Protein AF-0000000076352843 (afdb_homodimer)

Radius of gyration: 23.64 Å; Cα contacts (8 Å, |Δi|>4): 493; chains: 2; bounding box: 51×80×54 Å

Solvent-accessible surface area (backbone atoms only — not comparable to full-atom values): 17080 Å² total; per-residue (Å²): 134,71,76,75,39,23,39,36,41,35,34,62,47,68,70,57,42,51,52,53,48,61,43,43,50,84,75,69,64,53,74,45,76,23,58,41,33,65,53,40,51,53,50,53,72,74,45,52,56,33,28,35,41,32,32,42,81,40,78,82,48,25,30,62,55,47,51,55,56,37,55,71,37,83,94,43,42,78,48,45,30,34,38,33,34,75,54,81,84,43,70,67,55,35,50,50,40,41,74,69,62,33,41,35,68,46,59,50,86,62,58,44,52,45,48,39,22,30,50,50,40,53,33,51,51,45,50,50,46,52,51,41,50,50,49,40,52,52,47,53,51,50,49,54,54,53,52,52,55,57,52,58,60,58,59,66,62,58,69,79,106,134,72,74,74,39,23,40,37,40,34,34,63,46,67,70,57,43,51,52,52,49,60,43,42,50,84,75,69,62,54,74,44,76,24,59,40,36,65,54,40,52,53,50,53,74,73,46,52,56,31,28,35,40,31,32,43,80,42,77,82,47,26,30,64,54,48,50,55,54,37,56,70,36,83,92,43,41,77,49,45,31,34,38,33,33,75,54,80,84,43,70,65,56,34,51,50,41,43,74,69,62,33,41,35,69,44,60,51,86,63,58,44,52,45,48,39,23,30,49,50,39,52,33,51,50,45,50,49,46,51,51,42,50,50,49,40,53,52,48,52,51,51,49,56,54,52,50,51,56,57,52,58,58,57,60,66,64,58,70,79,106

Foldseek 3Di:
DPLLAEEEEEAQDPVVSVVLCVLQVVVVGHYDYYNALVVVLVVVVVHSHQEYEAEQDDPDQGRLNSLVVQCVDPRRNLRAYEYEYQDPCDPVNVVSCVVSPHPYYDYPPDDSVVSNVVCVVSRVVSVVVVVVVVVVVVVVVVVVVVVVVVVVVVVVVPPVD/DPLLAEEEEEAQDPVVSVVLCVLQVVVVGHYDYYNALVVVLVVVVVHSHQEYEAEQDDPDQGRLNSLVVQCVDPRRNLRAYEYEYQDPPDPVNVVSCVVSPHPYYDYPPDDSVVSNVVCVVSRVVSVVVVVVVVVVVVVVVVVVVVVVVVVVVVVVVPPVD

InterPro domains:
  IPR001789 Signal transduction response regulator, receiver domain [PF00072] (7-119)
  IPR001789 Signal transduction response regulator, receiver domain [PS50110] (6-123)
  IPR001789 Signal transduction response regulator, receiver domain [SM00448] (5-119)
  IPR011006 CheY-like superfamily [SSF52172] (6-146)
  IPR050595 Bacterial response regulator [PTHR44591] (5-125)

pLDDT: mean 90.32, std 14.71, range [37.03, 98.88]

Secondary structure (DSSP, 8-state):
-----EEEEE-S-HHHHHHHHHHHGGG---EEEESSHHHHHHHHHHS-EEEEEEES--SSS-HHHHHHHHHHSTTTTTS-EEEEESS---HHHHHHHHHHT-SEEEESS--HHHHHHHHHHHHHHHHHHHHHHHHHHHHHHHHHHHHHHHHHHHHTTTTT-/-----EEEEE-S-HHHHHHHHHHHGGG---EEEESSHHHHHHHHHHS-EEEEEEES--SSS-HHHHHHHHHHSTTTTTS-EEEEESS---HHHHHHHHHHT-SEEEESS--HHHHHHHHHHHHHHHHHHHHHHHHHHHHHHHHHHHHHHHHHHHHTTTTT-

Structure (mmCIF, N/CA/C/O backbone):
data_AF-0000000076352843-model_v1
#
loop_
_entity.id
_entity.type
_entity.pdbx_description
1 polymer 'Response regulator'
#
loop_
_atom_site.group_PDB
_atom_site.id
_atom_site.type_symbol
_atom_site.label_atom_id
_atom_site.label_alt_id
_atom_site.label_comp_id
_atom_site.label_asym_id
_atom_site.label_entity_id
_atom_site.label_seq_id
_atom_site.pdbx_PDB_ins_code
_atom_site.Cartn_x
_atom_site.Cartn_y
_atom_site.Cartn_z
_atom_site.occupancy
_atom_site.B_iso_or_equiv
_atom_site.auth_seq_id
_atom_site.auth_comp_id
_atom_site.auth_asym_id
_atom_site.auth_atom_id
_atom_site.pdbx_PDB_model_num
ATOM 1 N N . MET A 1 1 ? -6.598 6.324 19.156 1 37.03 1 MET A N 1
ATOM 2 C CA . MET A 1 1 ? -6.379 4.977 18.625 1 37.03 1 MET A CA 1
ATOM 3 C C . MET A 1 1 ? -7.445 4.605 17.609 1 37.03 1 MET A C 1
ATOM 5 O O . MET A 1 1 ? -7.598 3.432 17.266 1 37.03 1 MET A O 1
ATOM 9 N N . LEU A 1 2 ? -8.633 5.297 17.797 1 44.59 2 LEU A N 1
ATOM 10 C CA . LEU A 1 2 ? -9.992 4.844 17.531 1 44.59 2 LEU A CA 1
ATOM 11 C C . LEU A 1 2 ? -10.164 4.438 16.078 1 44.59 2 LEU A C 1
ATOM 13 O O . LEU A 1 2 ? -11.281 4.438 15.555 1 44.59 2 LEU A O 1
ATOM 17 N N . ASN A 1 3 ? -9.148 4.301 15.273 1 61.12 3 ASN A N 1
ATOM 18 C CA . ASN A 1 3 ? -9.719 4.184 13.938 1 61.12 3 ASN A CA 1
ATOM 19 C C . ASN A 1 3 ? -10.57 2.924 13.797 1 61.12 3 ASN A C 1
ATOM 21 O O . ASN A 1 3 ? -10.062 1.81 13.922 1 61.12 3 ASN A O 1
ATOM 25 N N . ASN A 1 4 ? -11.875 2.967 14.414 1 84.31 4 ASN A N 1
ATOM 26 C CA . ASN A 1 4 ? -12.93 1.959 14.344 1 84.31 4 ASN A CA 1
ATOM 27 C C . ASN A 1 4 ? -13.078 1.399 12.938 1 84.31 4 ASN A C 1
ATOM 29 O O . ASN A 1 4 ? -14.164 0.979 12.539 1 84.31 4 ASN A O 1
ATOM 33 N N . SER A 1 5 ? -11.984 1.444 12.32 1 95.69 5 SER A N 1
ATOM 34 C CA . SER A 1 5 ? -12.078 0.979 10.938 1 95.69 5 SER A CA 1
ATOM 35 C C . SER A 1 5 ? -12.047 -0.544 10.867 1 95.69 5 SER A C 1
ATOM 37 O O . SER A 1 5 ? -11.5 -1.203 11.75 1 95.69 5 SER A O 1
ATOM 39 N N . VAL A 1 6 ? -12.68 -1.057 9.898 1 97.94 6 VAL A N 1
ATOM 40 C CA . VAL A 1 6 ? -12.734 -2.504 9.719 1 97.94 6 VAL A CA 1
ATOM 41 C C . VAL A 1 6 ? -12.109 -2.885 8.383 1 97.94 6 VAL A C 1
ATOM 43 O O . VAL A 1 6 ? -11.977 -2.041 7.492 1 97.94 6 VAL A O 1
ATOM 46 N N . ILE A 1 7 ? -11.68 -4.141 8.289 1 98.69 7 ILE A N 1
ATOM 47 C CA . ILE A 1 7 ? -11.344 -4.754 7.008 1 98.69 7 ILE A CA 1
ATOM 48 C C . ILE A 1 7 ? -12.57 -5.477 6.449 1 98.69 7 ILE A C 1
ATOM 50 O O . ILE A 1 7 ? -13.156 -6.324 7.121 1 98.69 7 ILE A O 1
ATOM 54 N N . LEU A 1 8 ? -12.984 -5.07 5.293 1 98.75 8 LEU A N 1
ATOM 55 C CA . LEU A 1 8 ? -14.109 -5.703 4.613 1 98.75 8 LEU A CA 1
ATOM 56 C C . LEU A 1 8 ? -13.617 -6.789 3.656 1 98.75 8 LEU A C 1
ATOM 58 O O . LEU A 1 8 ? -12.797 -6.527 2.781 1 98.75 8 LEU A O 1
ATOM 62 N N . VAL A 1 9 ? -14.086 -7.988 3.891 1 98.81 9 VAL A N 1
ATOM 63 C CA . VAL A 1 9 ? -13.773 -9.117 3.023 1 98.81 9 VAL A CA 1
ATOM 64 C C . VAL A 1 9 ? -15.008 -9.508 2.215 1 98.81 9 VAL A C 1
ATOM 66 O O . VAL A 1 9 ? -16.062 -9.797 2.781 1 98.81 9 VAL A O 1
ATOM 69 N N . VAL A 1 10 ? -14.852 -9.547 0.861 1 98.69 10 VAL A N 1
ATOM 70 C CA . VAL A 1 10 ? -16 -9.75 -0.016 1 98.69 10 VAL A CA 1
ATOM 71 C C . VAL A 1 10 ? -15.742 -10.938 -0.94 1 98.69 10 VAL A C 1
ATOM 73 O O . VAL A 1 10 ? -14.797 -10.922 -1.729 1 98.69 10 VAL A O 1
ATOM 76 N N . ASP A 1 11 ? -16.547 -11.914 -0.862 1 97.94 11 ASP A N 1
ATOM 77 C CA . ASP A 1 11 ? -16.5 -13.117 -1.69 1 97.94 11 ASP A CA 1
ATOM 78 C C . ASP A 1 11 ? -17.828 -13.859 -1.679 1 97.94 11 ASP A C 1
ATOM 80 O O . ASP A 1 11 ? -18.469 -13.977 -0.633 1 97.94 11 ASP A O 1
ATOM 84 N N . ASP A 1 12 ? -18.219 -14.367 -2.822 1 97.06 12 ASP A N 1
ATOM 85 C CA . ASP A 1 12 ? -19.531 -15 -2.863 1 97.06 12 ASP A CA 1
ATOM 86 C C . ASP A 1 12 ? -19.453 -16.469 -2.459 1 97.06 12 ASP A C 1
ATOM 88 O O . ASP A 1 12 ? -20.469 -17.125 -2.26 1 97.06 12 ASP A O 1
ATOM 92 N N . HIS A 1 13 ? -18.281 -17.016 -2.314 1 96.19 13 HIS A N 1
ATOM 93 C CA . HIS A 1 13 ? -18.078 -18.391 -1.856 1 96.19 13 HIS A CA 1
ATOM 94 C C . HIS A 1 13 ? -17.781 -18.438 -0.363 1 96.19 13 HIS A C 1
ATOM 96 O O . HIS A 1 13 ? -16.719 -17.984 0.073 1 96.19 13 HIS A O 1
ATOM 102 N N . LYS A 1 14 ? -18.594 -19.047 0.39 1 96.06 14 LYS A N 1
ATOM 103 C CA . LYS A 1 14 ? -18.516 -19.062 1.849 1 96.06 14 LYS A CA 1
ATOM 104 C C . LYS A 1 14 ? -17.188 -19.656 2.326 1 96.06 14 LYS A C 1
ATOM 106 O O . LYS A 1 14 ? -16.609 -19.172 3.303 1 96.06 14 LYS A O 1
ATOM 111 N N . ASP A 1 15 ? -16.766 -20.719 1.65 1 96.44 15 ASP A N 1
ATOM 112 C CA . ASP A 1 15 ? -15.516 -21.344 2.039 1 96.44 15 ASP A CA 1
ATOM 113 C C . ASP A 1 15 ? -14.336 -20.391 1.863 1 96.44 15 ASP A C 1
ATOM 115 O O . ASP A 1 15 ? -13.422 -20.375 2.688 1 96.44 15 ASP A O 1
ATOM 119 N N . THR A 1 16 ? -14.344 -19.609 0.799 1 96.25 16 THR A N 1
ATOM 120 C CA . THR A 1 16 ? -13.297 -18.625 0.553 1 96.25 16 THR A CA 1
ATOM 121 C C . THR A 1 16 ? -13.328 -17.531 1.609 1 96.2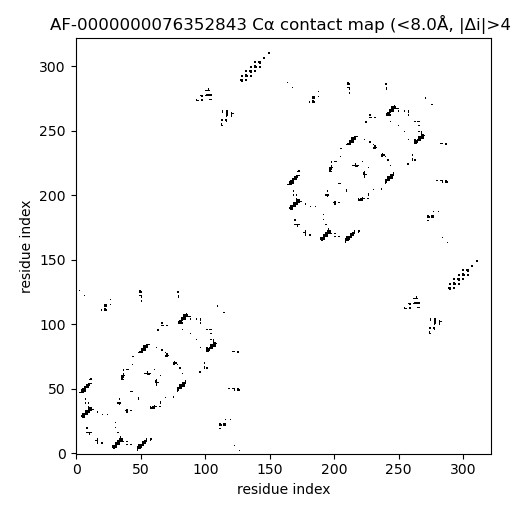5 16 THR A C 1
ATOM 123 O O . THR A 1 16 ? -12.281 -17.125 2.125 1 96.25 16 THR A O 1
ATOM 126 N N . LEU A 1 17 ? -14.516 -17.078 1.968 1 97.19 17 LEU A N 1
ATOM 127 C CA . LEU A 1 17 ? -14.664 -16.062 3.002 1 97.19 17 LEU A CA 1
ATOM 128 C C . LEU A 1 17 ? -14.086 -16.547 4.328 1 97.19 17 LEU A C 1
ATOM 130 O O . LEU A 1 17 ? -13.336 -15.812 4.984 1 97.19 17 LEU A O 1
ATOM 134 N N . PHE A 1 18 ? -14.445 -17.734 4.637 1 97 18 PHE A N 1
ATOM 135 C CA . PHE A 1 18 ? -13.969 -18.328 5.883 1 97 18 PHE A CA 1
ATOM 136 C C . PHE A 1 18 ? -12.445 -18.406 5.887 1 97 18 PHE A C 1
ATOM 138 O O . PHE A 1 18 ? -11.805 -18.062 6.883 1 97 18 PHE A O 1
ATOM 145 N N . ALA A 1 19 ? -11.883 -18.875 4.777 1 97.06 19 ALA A N 1
ATOM 146 C CA . ALA A 1 19 ? -10.43 -19 4.652 1 97.06 19 ALA A CA 1
ATOM 147 C C . ALA A 1 19 ? -9.75 -17.641 4.805 1 97.06 19 ALA A C 1
ATOM 149 O O . ALA A 1 19 ? -8.742 -17.531 5.5 1 97.06 19 ALA A O 1
ATOM 150 N N . LEU A 1 20 ? -10.266 -16.625 4.164 1 97.75 20 LEU A N 1
ATOM 151 C CA . LEU A 1 20 ? -9.695 -15.273 4.223 1 97.75 20 LEU A CA 1
ATOM 152 C C . LEU A 1 20 ? -9.789 -14.703 5.633 1 97.75 20 LEU A C 1
ATOM 154 O O . LEU A 1 20 ? -8.82 -14.141 6.141 1 97.75 20 LEU A O 1
ATOM 158 N N . GLU A 1 21 ? -10.945 -14.867 6.254 1 97.94 21 GLU A N 1
ATOM 159 C CA . GLU A 1 21 ? -11.133 -14.391 7.621 1 97.94 21 GLU A CA 1
ATOM 160 C C . GLU A 1 21 ? -10.164 -15.07 8.586 1 97.94 21 GLU A C 1
ATOM 162 O O . GLU A 1 21 ? -9.57 -14.414 9.445 1 97.94 21 GLU A O 1
ATOM 167 N N . SER A 1 22 ? -10.062 -16.359 8.406 1 97.88 22 SER A N 1
ATOM 168 C CA . SER A 1 22 ? -9.156 -17.125 9.258 1 97.88 22 SER A CA 1
ATOM 169 C C . SER A 1 22 ? -7.711 -16.672 9.078 1 97.88 22 SER A C 1
ATOM 171 O O . SER A 1 22 ? -6.965 -16.578 10.055 1 97.88 22 SER A O 1
ATOM 173 N N . ALA A 1 23 ? -7.355 -16.422 7.855 1 97.25 23 ALA A N 1
ATOM 174 C CA . ALA A 1 23 ? -6 -15.969 7.535 1 97.25 23 ALA A CA 1
ATOM 175 C C . ALA A 1 23 ? -5.719 -14.602 8.156 1 97.25 23 ALA A C 1
ATOM 177 O O . ALA A 1 23 ? -4.586 -14.312 8.555 1 97.25 23 ALA A O 1
ATOM 178 N N . LEU A 1 24 ? -6.711 -13.781 8.312 1 98.31 24 LEU A N 1
ATOM 179 C CA . LEU A 1 24 ? -6.531 -12.398 8.742 1 98.31 24 LEU A CA 1
ATOM 180 C C . LEU A 1 24 ? -6.723 -12.281 10.25 1 98.31 24 LEU A C 1
ATOM 182 O O . LEU A 1 24 ? -6.301 -11.289 10.859 1 98.31 24 LEU A O 1
ATOM 186 N N . ALA A 1 25 ? -7.371 -13.211 10.875 1 97.69 25 ALA A N 1
ATOM 187 C CA . ALA A 1 25 ? -7.801 -13.164 12.273 1 97.69 25 ALA A CA 1
ATOM 188 C C . ALA A 1 25 ? -6.629 -12.844 13.195 1 97.69 25 ALA A C 1
ATOM 190 O O . ALA A 1 25 ? -6.762 -12.039 14.117 1 97.69 25 ALA A O 1
ATOM 191 N N . PRO A 1 26 ? -5.426 -13.359 12.938 1 97.31 26 PRO A N 1
ATOM 192 C CA . PRO A 1 26 ? -4.309 -13.133 13.859 1 97.31 26 PRO A CA 1
ATOM 193 C C . PRO A 1 26 ? -3.881 -11.664 13.922 1 97.31 26 PRO A C 1
ATOM 195 O O . PRO A 1 26 ? -3.172 -11.266 14.844 1 97.31 26 PRO A O 1
ATOM 198 N N . LEU A 1 27 ? -4.227 -10.844 12.93 1 97.12 27 LEU A N 1
ATOM 199 C CA . LEU A 1 27 ? -3.865 -9.43 12.93 1 97.12 27 LEU A CA 1
ATOM 200 C C . LEU A 1 27 ? -4.582 -8.688 14.047 1 97.12 27 LEU A C 1
ATOM 202 O O . LEU A 1 27 ? -4.16 -7.598 14.445 1 97.12 27 LEU A O 1
ATOM 206 N N . GLY A 1 28 ? -5.773 -9.203 14.414 1 97 28 GLY A N 1
ATOM 207 C CA . GLY A 1 28 ? -6.508 -8.617 15.523 1 97 28 GLY A CA 1
ATOM 208 C C . GLY A 1 28 ? -7.348 -7.422 15.109 1 97 28 GLY A C 1
ATOM 209 O O . GLY A 1 28 ? -7.875 -6.703 15.969 1 97 28 GLY A O 1
ATOM 210 N N . TYR A 1 29 ? -7.445 -7.141 13.836 1 97 29 TYR A N 1
ATOM 211 C CA . TYR A 1 29 ? -8.297 -6.062 13.344 1 97 29 TYR A CA 1
ATOM 212 C C . TYR A 1 29 ? -9.742 -6.52 13.227 1 97 29 TYR A C 1
ATOM 214 O O . TYR A 1 29 ? -10.008 -7.695 12.969 1 97 29 TYR A O 1
ATOM 222 N N . PRO A 1 30 ? -10.711 -5.605 13.422 1 96.94 30 PRO A N 1
ATOM 223 C CA . PRO A 1 30 ? -12.094 -5.988 13.156 1 96.94 30 PRO A CA 1
ATOM 224 C C . PRO A 1 30 ? -12.344 -6.363 11.703 1 96.94 30 PRO A C 1
ATOM 226 O O . PRO A 1 30 ? -11.867 -5.676 10.797 1 96.94 30 PRO A O 1
ATOM 229 N N . LEU A 1 31 ? -13.086 -7.426 11.523 1 97.88 31 LEU A N 1
ATOM 230 C CA . LEU A 1 31 ? -13.391 -7.922 10.188 1 97.88 31 LEU A CA 1
ATOM 231 C C . LEU A 1 31 ? -14.898 -7.914 9.938 1 97.88 31 LEU A C 1
ATOM 233 O O . LEU A 1 31 ? -15.68 -8.234 10.828 1 97.88 31 LEU A O 1
ATOM 237 N N . VAL A 1 32 ? -15.266 -7.535 8.766 1 97.88 32 VAL A N 1
ATOM 238 C CA . VAL A 1 32 ? -16.641 -7.66 8.281 1 97.88 32 VAL A CA 1
ATOM 239 C C . VAL A 1 32 ? -16.641 -8.359 6.922 1 97.88 32 VAL A C 1
ATOM 241 O O . VAL A 1 32 ? -15.75 -8.141 6.105 1 97.88 32 VAL A O 1
ATOM 244 N N . SER A 1 33 ? -17.625 -9.18 6.719 1 98.12 33 SER A N 1
ATOM 245 C CA . SER A 1 33 ? -17.688 -9.914 5.457 1 98.12 33 SER A CA 1
ATOM 246 C C . SER A 1 33 ? -18.969 -9.602 4.699 1 98.12 33 SER A C 1
ATOM 248 O O . SER A 1 33 ? -19.984 -9.219 5.301 1 98.12 33 SER A O 1
ATOM 250 N N . ALA A 1 34 ? -18.891 -9.672 3.463 1 98.31 34 ALA A N 1
ATOM 251 C CA . ALA A 1 34 ? -20.031 -9.586 2.549 1 98.31 34 ALA A CA 1
ATOM 252 C C . ALA A 1 34 ? -19.984 -10.703 1.506 1 98.31 34 ALA A C 1
ATOM 254 O O . ALA A 1 34 ? -18.906 -11.039 1.008 1 98.31 34 ALA A O 1
ATOM 255 N N . SER A 1 35 ? -21.172 -11.203 1.102 1 97.88 35 SER A N 1
ATOM 256 C CA . SER A 1 35 ? -21.188 -12.359 0.211 1 97.88 35 SER A CA 1
ATOM 257 C C . SER A 1 35 ? -21.609 -11.961 -1.2 1 97.88 35 SER A C 1
ATOM 259 O O . SER A 1 35 ? -21.844 -12.82 -2.051 1 97.88 35 SER A O 1
ATOM 261 N N . ASN A 1 36 ? -21.812 -10.719 -1.391 1 97.69 36 ASN A N 1
ATOM 262 C CA . ASN A 1 36 ? -22.125 -10.195 -2.715 1 97.69 36 ASN A CA 1
ATOM 263 C C . ASN A 1 36 ? -21.812 -8.711 -2.818 1 97.69 36 ASN A C 1
ATOM 265 O O . ASN A 1 36 ? -21.516 -8.062 -1.812 1 97.69 36 ASN A O 1
ATOM 269 N N . GLY A 1 37 ? -21.812 -8.156 -4.016 1 97.88 37 GLY A N 1
ATOM 270 C CA . GLY A 1 37 ? -21.453 -6.77 -4.27 1 97.88 37 GLY A CA 1
ATOM 271 C C . GLY A 1 37 ? -22.391 -5.777 -3.596 1 97.88 37 GLY A C 1
ATOM 272 O O . GLY A 1 37 ? -21.938 -4.75 -3.078 1 97.88 37 GLY A O 1
ATOM 273 N N . ASP A 1 38 ? -23.672 -6.113 -3.596 1 97.56 38 ASP A N 1
ATOM 274 C CA . ASP A 1 38 ? -24.656 -5.215 -2.996 1 97.56 38 ASP A CA 1
ATOM 275 C C . ASP A 1 38 ? -24.422 -5.066 -1.495 1 97.56 38 ASP A C 1
ATOM 277 O O . ASP A 1 38 ? -24.438 -3.953 -0.967 1 97.56 38 ASP A O 1
ATOM 281 N N . ASP A 1 39 ? -24.203 -6.156 -0.881 1 97.81 39 ASP A N 1
ATOM 282 C CA . ASP A 1 39 ? -23.938 -6.137 0.552 1 97.81 39 ASP A CA 1
ATOM 283 C C . ASP A 1 39 ? -22.625 -5.406 0.848 1 97.81 39 ASP A C 1
ATOM 285 O O . ASP A 1 39 ? -22.516 -4.68 1.839 1 97.81 39 ASP A O 1
ATOM 289 N N . ALA A 1 40 ? -21.641 -5.617 0.024 1 98.62 40 ALA A N 1
ATOM 290 C CA . ALA A 1 40 ? -20.375 -4.914 0.17 1 98.62 40 ALA A CA 1
ATOM 291 C C . ALA A 1 40 ? -20.562 -3.402 0.121 1 98.62 40 ALA A C 1
ATOM 293 O O . ALA A 1 40 ? -20.047 -2.674 0.967 1 98.62 40 ALA A O 1
ATOM 294 N N . LEU A 1 41 ? -21.359 -2.926 -0.85 1 98 41 LEU A N 1
ATOM 295 C CA . LEU A 1 41 ? -21.594 -1.497 -1.017 1 98 41 LEU A CA 1
ATOM 296 C C . LEU A 1 41 ? -22.344 -0.927 0.186 1 98 41 LEU A C 1
ATOM 298 O O . LEU A 1 41 ? -22.062 0.193 0.619 1 98 41 LEU A O 1
ATOM 302 N N . ARG A 1 42 ? -23.25 -1.758 0.711 1 97.81 42 ARG A N 1
ATOM 303 C CA . ARG A 1 42 ? -23.984 -1.322 1.899 1 97.81 42 ARG A CA 1
ATOM 304 C C . ARG A 1 42 ? -23.031 -1.103 3.072 1 97.81 42 ARG A C 1
ATOM 306 O O . ARG A 1 42 ? -23.109 -0.088 3.768 1 97.81 42 ARG A O 1
ATOM 313 N N . VAL A 1 43 ? -22.109 -2.018 3.275 1 97.88 43 VAL A N 1
ATOM 314 C CA . VAL A 1 43 ? -21.141 -1.926 4.363 1 97.88 43 VAL A CA 1
ATOM 315 C C . VAL A 1 43 ? -20.234 -0.716 4.148 1 97.88 43 VAL A C 1
ATOM 317 O O . VAL A 1 43 ? -19.969 0.045 5.082 1 97.88 43 VAL A O 1
ATOM 320 N N . ILE A 1 44 ? -19.781 -0.446 2.939 1 98 44 ILE A N 1
ATOM 321 C CA . ILE A 1 44 ? -18.859 0.626 2.586 1 98 44 ILE A CA 1
ATOM 322 C C . ILE A 1 44 ? -19.516 1.98 2.85 1 98 44 ILE A C 1
ATOM 324 O O . ILE A 1 44 ? -18.891 2.877 3.424 1 98 44 ILE A O 1
ATOM 328 N N . LEU A 1 45 ? -20.75 2.049 2.473 1 95.44 45 LEU A N 1
ATOM 329 C CA . LEU A 1 45 ? -21.453 3.32 2.568 1 95.44 45 LEU A CA 1
ATOM 330 C C . LEU A 1 45 ? -21.797 3.646 4.02 1 95.44 45 LEU A C 1
ATOM 332 O O . LEU A 1 45 ? -22.031 4.809 4.359 1 95.44 45 LEU A O 1
ATOM 336 N N . ARG A 1 46 ? -21.922 2.584 4.871 1 93.75 46 ARG A N 1
ATOM 337 C CA . ARG A 1 46 ? -22.141 2.812 6.293 1 93.75 46 ARG A CA 1
ATOM 338 C C . ARG A 1 46 ? -20.906 3.43 6.949 1 93.75 46 ARG A C 1
ATOM 340 O O . ARG A 1 46 ? -21.016 4.027 8.023 1 93.75 46 ARG A O 1
ATOM 347 N N . GLY A 1 47 ? -19.781 3.166 6.32 1 90.69 47 GLY A N 1
ATOM 348 C CA . GLY A 1 47 ? -18.562 3.822 6.766 1 90.69 47 GLY A CA 1
ATOM 349 C C . GLY A 1 47 ? -17.672 2.918 7.586 1 90.69 47 GLY A C 1
ATOM 350 O O . GLY A 1 47 ? -17.891 1.709 7.66 1 90.69 47 GLY A O 1
ATOM 351 N N . ASN A 1 48 ? -16.469 3.445 7.992 1 94.19 48 ASN A N 1
ATOM 352 C CA . ASN A 1 48 ? -15.492 2.859 8.906 1 94.19 48 ASN A CA 1
ATOM 353 C C . ASN A 1 48 ? -14.758 1.686 8.273 1 94.19 48 ASN A C 1
ATOM 355 O O . ASN A 1 48 ? -14.352 0.751 8.961 1 94.19 48 ASN A O 1
ATOM 359 N N . VAL A 1 49 ? -14.758 1.654 6.953 1 98.19 49 VAL A N 1
ATOM 360 C CA . VAL A 1 49 ? -13.969 0.641 6.258 1 98.19 49 VAL A CA 1
ATOM 361 C C . VAL A 1 49 ? -12.586 1.197 5.934 1 98.19 49 VAL A C 1
ATOM 363 O O . VAL A 1 49 ? -12.469 2.285 5.363 1 98.19 49 VAL A O 1
ATOM 366 N N . GLY A 1 50 ? -11.57 0.425 6.27 1 98.31 50 GLY A N 1
ATOM 367 C CA . GLY A 1 50 ? -10.211 0.906 6.07 1 98.31 50 GLY A CA 1
ATOM 368 C C . GLY A 1 50 ? -9.438 0.102 5.043 1 98.31 50 GLY A C 1
ATOM 369 O O . GLY A 1 50 ? -8.344 0.494 4.641 1 98.31 50 GLY A O 1
ATOM 370 N N . LEU A 1 51 ? -9.992 -1.032 4.656 1 98.75 51 LEU A N 1
ATOM 371 C CA . LEU A 1 51 ? -9.445 -1.911 3.631 1 98.75 51 LEU A CA 1
ATOM 372 C C . LEU A 1 51 ? -10.523 -2.834 3.068 1 98.75 51 LEU A C 1
ATOM 374 O O . LEU A 1 51 ? -11.344 -3.363 3.816 1 98.75 51 LEU A O 1
ATOM 378 N N . ILE A 1 52 ? -10.508 -2.984 1.79 1 98.88 52 ILE A N 1
ATOM 379 C CA . ILE A 1 52 ? -11.438 -3.904 1.144 1 98.88 52 ILE A CA 1
ATOM 380 C C . ILE A 1 52 ? -10.664 -4.996 0.413 1 98.88 52 ILE A C 1
ATOM 382 O O . ILE A 1 52 ? -9.82 -4.703 -0.439 1 98.88 52 ILE A O 1
ATOM 386 N N . LEU A 1 53 ? -10.844 -6.215 0.774 1 98.81 53 LEU A N 1
ATOM 387 C CA . LEU A 1 53 ? -10.453 -7.383 -0.009 1 98.81 53 LEU A CA 1
ATOM 388 C C . LEU A 1 53 ? -11.633 -7.906 -0.826 1 98.81 53 LEU A C 1
ATOM 390 O O . LEU A 1 53 ? -12.633 -8.367 -0.264 1 98.81 53 LEU A O 1
ATOM 394 N N . LEU A 1 54 ? -11.477 -7.879 -2.127 1 98.62 54 LEU A N 1
ATOM 395 C CA . LEU A 1 54 ? -12.656 -7.934 -2.984 1 98.62 54 LEU A CA 1
ATOM 396 C C . LEU A 1 54 ? -12.484 -8.977 -4.082 1 98.62 54 LEU A C 1
ATOM 398 O O . LEU A 1 54 ? -11.602 -8.859 -4.93 1 98.62 54 LEU A O 1
ATOM 402 N N . ASP A 1 55 ? -13.344 -9.945 -4.086 1 97.25 55 ASP A N 1
ATOM 403 C CA . ASP A 1 55 ? -13.383 -10.906 -5.188 1 97.25 55 ASP A CA 1
ATOM 404 C C . ASP A 1 55 ? -13.789 -10.227 -6.492 1 97.25 55 ASP A C 1
ATOM 406 O O . ASP A 1 55 ? -14.758 -9.469 -6.527 1 97.25 55 ASP A O 1
ATOM 410 N N . VAL A 1 56 ? -13.148 -10.539 -7.547 1 95.31 56 VAL A N 1
ATOM 411 C CA . VAL A 1 56 ? -13.422 -9.922 -8.844 1 95.31 56 VAL A CA 1
ATOM 412 C C . VAL A 1 56 ? -14.719 -10.484 -9.422 1 95.31 56 VAL A C 1
ATOM 414 O O . VAL A 1 56 ? -15.57 -9.734 -9.906 1 95.31 56 VAL A O 1
ATOM 417 N N . ARG A 1 57 ? -14.828 -11.797 -9.367 1 93.06 57 ARG A N 1
ATOM 418 C CA . ARG A 1 57 ? -15.969 -12.461 -9.992 1 93.06 57 ARG A CA 1
ATOM 419 C C . ARG A 1 57 ? -17.031 -12.82 -8.961 1 93.06 57 ARG A C 1
ATOM 421 O O . ARG A 1 57 ? -16.781 -13.633 -8.062 1 93.06 57 ARG A O 1
ATOM 428 N N . MET A 1 58 ? -18.156 -12.242 -9.031 1 94.38 58 MET A N 1
ATOM 429 C CA . MET A 1 58 ? -19.328 -12.523 -8.211 1 94.38 58 MET A CA 1
ATOM 430 C C . MET A 1 58 ? -20.609 -12.391 -9.031 1 94.38 58 MET A C 1
ATOM 432 O O . MET A 1 58 ? -20.656 -11.625 -10 1 94.38 58 MET A O 1
ATOM 436 N N . PRO A 1 59 ? -21.641 -13.172 -8.719 1 95.12 59 PRO A N 1
ATOM 437 C CA . PRO A 1 59 ? -22.938 -12.961 -9.375 1 95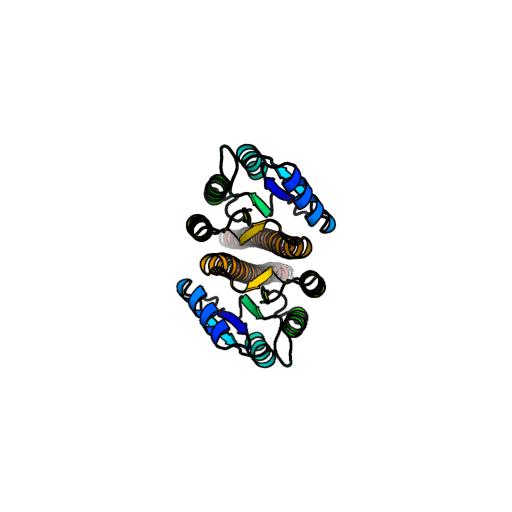.12 59 PRO A CA 1
ATOM 438 C C . PRO A 1 59 ? -23.516 -11.578 -9.094 1 95.12 59 PRO A C 1
ATOM 440 O O . PRO A 1 59 ? -23.375 -11.062 -7.984 1 95.12 59 PRO A O 1
ATOM 443 N N . GLY A 1 60 ? -24.156 -10.992 -10.102 1 95.31 60 GLY A N 1
ATOM 444 C CA . GLY A 1 60 ? -24.734 -9.68 -9.906 1 95.31 60 GLY A CA 1
ATOM 445 C 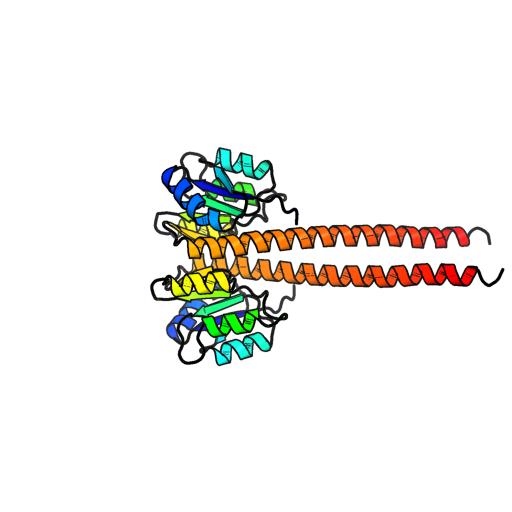C . GLY A 1 60 ? -23.719 -8.555 -10.047 1 95.31 60 GLY A C 1
ATOM 446 O O . GLY A 1 60 ? -23.016 -8.469 -11.055 1 95.31 60 GLY A O 1
ATOM 447 N N . VAL A 1 61 ? -23.609 -7.766 -9.023 1 94.88 61 VAL A N 1
ATOM 448 C CA . VAL A 1 61 ? -22.641 -6.68 -8.992 1 94.88 61 VAL A CA 1
ATOM 449 C C . VAL A 1 61 ? -21.234 -7.254 -8.836 1 94.88 61 VAL A C 1
ATOM 451 O O . VAL A 1 61 ? -20.922 -7.879 -7.824 1 94.88 61 VAL A O 1
ATOM 454 N N . SER A 1 62 ? -20.391 -7.035 -9.836 1 94.56 62 SER A N 1
ATOM 455 C CA . SER A 1 62 ? -19.062 -7.621 -9.852 1 94.56 62 SER A CA 1
ATOM 456 C C . SER A 1 62 ? -18.094 -6.832 -8.969 1 94.56 62 SER A C 1
ATOM 458 O O . SER A 1 62 ? -18.406 -5.711 -8.555 1 94.56 62 SER A O 1
ATOM 460 N N . GLY A 1 63 ? -16.953 -7.438 -8.695 1 96.81 63 GLY A N 1
ATOM 461 C CA . GLY A 1 63 ? -15.922 -6.727 -7.961 1 96.81 63 GLY A CA 1
ATOM 462 C C . GLY A 1 63 ? -15.523 -5.418 -8.617 1 96.81 63 GLY A C 1
ATOM 463 O O . GLY A 1 63 ? -15.344 -4.406 -7.934 1 96.81 63 GLY A O 1
ATOM 464 N N . LEU A 1 64 ? -15.43 -5.383 -9.938 1 96.19 64 LEU A N 1
ATOM 465 C CA . LEU A 1 64 ? -15.039 -4.176 -10.656 1 96.19 64 LEU A CA 1
ATOM 466 C C . LEU A 1 64 ? -16.125 -3.109 -10.562 1 96.19 64 LEU A C 1
ATOM 468 O O . LEU A 1 64 ? -15.82 -1.914 -10.508 1 96.19 64 LEU A O 1
ATOM 472 N N . ASP A 1 65 ? -17.359 -3.535 -10.523 1 97.38 65 ASP A N 1
ATOM 473 C CA . ASP A 1 65 ? -18.469 -2.6 -10.32 1 97.38 65 ASP A CA 1
ATOM 474 C C . ASP A 1 65 ? -18.375 -1.936 -8.945 1 97.38 65 ASP A C 1
ATOM 476 O O . ASP A 1 65 ? -18.578 -0.729 -8.82 1 97.38 65 ASP A O 1
ATOM 480 N N . VAL A 1 66 ? -18.062 -2.74 -7.965 1 98.31 66 VAL A N 1
ATOM 481 C CA . VAL A 1 66 ? -17.891 -2.215 -6.613 1 98.31 66 VAL A CA 1
ATOM 482 C C . VAL A 1 66 ? -16.781 -1.169 -6.594 1 98.31 66 VAL A C 1
ATOM 484 O O . VAL A 1 66 ? -16.953 -0.083 -6.035 1 98.31 66 VAL A O 1
ATOM 487 N N . VAL A 1 67 ? -15.648 -1.452 -7.242 1 98.44 67 VAL A N 1
ATOM 488 C CA . VAL A 1 67 ? -14.516 -0.532 -7.281 1 98.44 67 VAL A CA 1
ATOM 489 C C . VAL A 1 67 ? -14.938 0.778 -7.941 1 98.44 67 VAL A C 1
ATOM 491 O O . VAL A 1 67 ? -14.633 1.861 -7.438 1 98.44 67 VAL A O 1
ATOM 494 N N . ARG A 1 68 ? -15.648 0.69 -9.062 1 97.88 68 ARG A N 1
ATOM 495 C CA . ARG A 1 68 ? -16.094 1.879 -9.781 1 97.88 68 ARG A CA 1
ATOM 496 C C . ARG A 1 68 ? -16.953 2.773 -8.891 1 97.88 68 ARG A C 1
ATOM 498 O O . ARG A 1 68 ? -16.781 3.994 -8.891 1 97.88 68 ARG A O 1
ATOM 505 N N . TYR A 1 69 ? -17.812 2.154 -8.164 1 97.5 69 TYR A N 1
ATOM 506 C CA . TYR A 1 69 ? -18.688 2.9 -7.273 1 97.5 69 TYR A CA 1
ATOM 507 C C . TYR A 1 69 ? -17.891 3.572 -6.16 1 97.5 69 TYR A C 1
ATOM 509 O O . TYR A 1 69 ? -18.078 4.762 -5.887 1 97.5 69 TYR A O 1
ATOM 517 N N . VAL A 1 70 ? -17 2.873 -5.543 1 98 70 VAL A N 1
ATOM 518 C CA . VAL A 1 70 ? -16.188 3.346 -4.426 1 98 70 VAL A CA 1
ATOM 519 C C . VAL A 1 70 ? -15.352 4.543 -4.859 1 98 70 VAL A C 1
ATOM 521 O O . VAL A 1 70 ? -15.211 5.516 -4.113 1 98 70 VAL A O 1
ATOM 524 N N . ARG A 1 71 ? -14.828 4.52 -6.109 1 97.69 71 ARG A N 1
ATOM 525 C CA . ARG A 1 71 ? -13.914 5.539 -6.605 1 97.69 71 ARG A CA 1
ATOM 526 C C . ARG A 1 71 ? -14.664 6.812 -6.984 1 97.69 71 ARG A C 1
ATOM 528 O O . ARG A 1 71 ? -14.062 7.883 -7.098 1 97.69 71 ARG A O 1
ATOM 535 N N . ARG A 1 72 ? -15.938 6.707 -7.129 1 95.69 72 ARG A N 1
ATOM 536 C CA . ARG A 1 72 ? -16.75 7.848 -7.555 1 95.69 72 ARG A CA 1
ATOM 537 C C . ARG A 1 72 ? -17.094 8.742 -6.371 1 95.69 72 ARG A C 1
ATOM 539 O O . ARG A 1 72 ? -17.406 9.922 -6.551 1 95.69 72 ARG A O 1
ATOM 546 N N . LEU A 1 73 ? -17.094 8.219 -5.207 1 95.31 73 LEU A N 1
ATOM 547 C CA . LEU A 1 73 ? -17.516 8.953 -4.02 1 95.31 73 LEU A CA 1
ATOM 548 C C . LEU A 1 73 ? -16.297 9.492 -3.26 1 95.31 73 LEU A C 1
ATOM 550 O O . LEU A 1 73 ? -15.375 8.742 -2.955 1 95.31 73 LEU A O 1
ATOM 554 N N . GLU A 1 74 ? -16.312 10.672 -2.879 1 93.62 74 GLU A N 1
ATOM 555 C CA . GLU A 1 74 ? -15.219 11.32 -2.16 1 93.62 74 GLU A CA 1
ATOM 556 C C . GLU A 1 74 ? -14.953 10.648 -0.819 1 93.62 74 GLU A C 1
ATOM 558 O O . GLU A 1 74 ? -13.805 10.5 -0.405 1 93.62 74 GLU A O 1
ATOM 563 N N . GLN A 1 75 ? -15.992 10.227 -0.202 1 93.12 75 GLN A N 1
ATOM 564 C CA . GLN A 1 75 ? -15.906 9.664 1.141 1 93.12 75 GLN A CA 1
ATOM 565 C C . GLN A 1 75 ? -15.234 8.297 1.119 1 93.12 75 GLN A C 1
ATOM 567 O O . GLN A 1 75 ? -14.719 7.836 2.141 1 93.12 75 GLN A O 1
ATOM 572 N N . THR A 1 76 ? -15.242 7.613 -0.081 1 97.12 76 THR A N 1
ATOM 573 C CA . THR A 1 76 ? -14.797 6.227 -0.072 1 97.12 76 THR A CA 1
ATOM 574 C C . THR A 1 76 ? -13.641 6.023 -1.046 1 97.12 76 THR A C 1
ATOM 576 O O . THR A 1 76 ? -12.969 4.992 -1.014 1 97.12 76 THR A O 1
ATOM 579 N N . ARG A 1 77 ? -13.297 6.973 -1.893 1 96.69 77 ARG A N 1
ATOM 580 C CA . ARG A 1 77 ? -12.398 6.797 -3.029 1 96.69 77 ARG A CA 1
ATOM 581 C C . ARG A 1 77 ? -10.984 6.473 -2.562 1 96.69 77 ARG A C 1
ATOM 583 O O . ARG A 1 77 ? -10.211 5.855 -3.297 1 96.69 77 ARG A O 1
ATOM 590 N N . ALA A 1 78 ? -10.695 6.871 -1.321 1 96.44 78 ALA A N 1
ATOM 591 C CA . ALA A 1 78 ? -9.328 6.699 -0.851 1 96.44 78 ALA A CA 1
ATOM 592 C C . ALA A 1 78 ? -9.125 5.32 -0.231 1 96.44 78 ALA A C 1
ATOM 594 O O . ALA A 1 78 ? -7.992 4.91 0.027 1 96.44 78 ALA A O 1
ATOM 595 N N . ILE A 1 79 ? -10.203 4.578 0.036 1 98.31 79 ILE A N 1
ATOM 596 C CA . ILE A 1 79 ? -10.102 3.281 0.695 1 98.31 79 ILE A CA 1
ATOM 597 C C . ILE A 1 79 ? -9.273 2.33 -0.163 1 98.31 79 ILE A C 1
ATOM 599 O O . ILE A 1 79 ? -9.547 2.16 -1.354 1 98.31 79 ILE A O 1
ATOM 603 N N . PRO A 1 80 ? -8.219 1.742 0.389 1 98.81 80 PRO A N 1
ATOM 604 C CA . PRO A 1 80 ? -7.465 0.761 -0.392 1 98.81 80 PRO A CA 1
ATOM 605 C C . PRO A 1 80 ? -8.281 -0.493 -0.709 1 98.81 80 PRO A C 1
ATOM 607 O O . PRO A 1 80 ? -8.984 -1.01 0.159 1 98.81 80 PRO A O 1
ATOM 610 N N . ILE A 1 81 ? -8.148 -0.948 -1.928 1 98.88 81 ILE A N 1
ATOM 611 C CA . ILE A 1 81 ? -8.852 -2.141 -2.389 1 98.88 81 ILE A CA 1
ATOM 612 C C . ILE A 1 81 ? -7.855 -3.135 -2.973 1 98.88 81 ILE A C 1
ATOM 614 O O . ILE A 1 81 ? -7.02 -2.771 -3.803 1 98.88 81 ILE A O 1
ATOM 618 N N . VAL A 1 82 ? -7.863 -4.309 -2.508 1 98.62 82 VAL A N 1
ATOM 619 C CA . VA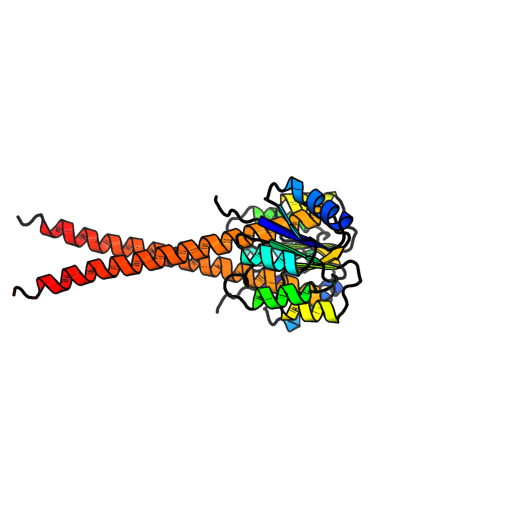L A 1 82 ? -7.148 -5.422 -3.123 1 98.62 82 VAL A CA 1
ATOM 620 C C . VAL A 1 82 ? -8.141 -6.332 -3.848 1 98.62 82 VAL A C 1
ATOM 622 O O . VAL A 1 82 ? -9.031 -6.906 -3.225 1 98.62 82 VAL A O 1
ATOM 625 N N . LEU A 1 83 ? -7.965 -6.422 -5.152 1 97.56 83 LEU A N 1
ATOM 626 C CA . LEU A 1 83 ? -8.766 -7.359 -5.926 1 97.56 83 LEU A CA 1
ATOM 627 C C . LEU A 1 83 ? -8.203 -8.773 -5.824 1 97.56 83 LEU A C 1
ATOM 629 O O . LEU A 1 83 ? -6.996 -8.977 -5.957 1 97.56 83 LEU A O 1
ATOM 633 N N . LEU A 1 84 ? -9.062 -9.656 -5.508 1 95.94 84 LEU A N 1
ATOM 634 C CA . LEU A 1 84 ? -8.695 -11.062 -5.434 1 95.94 84 LEU A CA 1
ATOM 635 C C . LEU A 1 84 ? -9.32 -11.852 -6.582 1 95.94 84 LEU A C 1
ATOM 637 O O . LEU A 1 84 ? -10.492 -11.648 -6.91 1 95.94 84 LEU A O 1
ATOM 641 N N . THR A 1 85 ? -8.555 -12.688 -7.188 1 91.12 85 THR A N 1
ATOM 642 C CA . THR A 1 85 ? -9.102 -13.477 -8.289 1 91.12 85 THR A CA 1
ATOM 643 C C . THR A 1 85 ? -8.547 -14.898 -8.258 1 91.12 85 THR A C 1
ATOM 645 O O . THR A 1 85 ? -7.391 -15.109 -7.902 1 91.12 85 THR A O 1
ATOM 648 N N . GLY A 1 86 ? -9.375 -15.906 -8.508 1 84.62 86 GLY A N 1
ATOM 649 C CA . GLY A 1 86 ? -8.969 -17.297 -8.602 1 84.62 86 GLY A CA 1
ATOM 650 C C . GLY A 1 86 ? -8.5 -17.688 -9.992 1 84.62 86 GLY A C 1
ATOM 651 O O . GLY A 1 86 ? -8.023 -18.812 -10.203 1 84.62 86 GLY A O 1
ATOM 652 N N . PHE A 1 87 ? -8.781 -16.922 -10.891 1 77.31 87 PHE A N 1
ATOM 653 C CA . PHE A 1 87 ? -8.414 -17.172 -12.273 1 77.31 87 PHE A CA 1
ATOM 654 C C . PHE A 1 87 ? -7.184 -16.359 -12.664 1 77.31 87 PHE A C 1
ATOM 656 O O . PHE A 1 87 ? -6.777 -15.453 -11.945 1 77.31 87 PHE A O 1
ATOM 663 N N . ASP A 1 88 ? -6.594 -16.797 -13.641 1 74.75 88 ASP A N 1
ATOM 664 C CA . ASP A 1 88 ? -5.465 -16.016 -14.133 1 74.75 88 ASP A CA 1
ATOM 665 C C . ASP A 1 88 ? -5.848 -14.539 -14.289 1 74.75 88 ASP A C 1
ATOM 667 O O . ASP A 1 88 ? -6.996 -14.227 -14.617 1 74.75 88 ASP A O 1
ATOM 671 N N . VAL A 1 89 ? -4.949 -13.703 -13.805 1 74.81 89 VAL A N 1
ATOM 672 C CA . VAL A 1 89 ? -5.156 -12.273 -14.008 1 74.81 89 VAL A CA 1
ATOM 673 C C . VAL A 1 89 ? -5.125 -11.961 -15.5 1 74.81 89 VAL A C 1
ATOM 675 O O . VAL A 1 89 ? -4.051 -11.836 -16.094 1 74.81 89 VAL A O 1
ATOM 678 N N . SER A 1 90 ? -6.395 -11.859 -16.016 1 82.38 90 SER A N 1
ATOM 679 C CA . SER A 1 90 ? -6.473 -11.523 -17.438 1 82.38 90 SER A CA 1
ATOM 680 C C . SER A 1 90 ? -6 -10.102 -17.703 1 82.38 90 SER A C 1
ATOM 682 O O . SER A 1 90 ? -5.934 -9.289 -16.781 1 82.38 90 SER A O 1
ATOM 684 N N . ARG A 1 91 ? -5.645 -9.852 -18.859 1 86.19 91 ARG A N 1
ATOM 685 C CA . ARG A 1 91 ? -5.234 -8.516 -19.266 1 86.19 91 ARG A CA 1
ATOM 686 C C . ARG A 1 91 ? -6.352 -7.504 -19.016 1 86.19 91 ARG A C 1
ATOM 688 O O . ARG A 1 91 ? -6.09 -6.355 -18.641 1 86.19 91 ARG A O 1
ATOM 695 N N . GLU A 1 92 ? -7.527 -7.961 -19.188 1 88.88 92 GLU A N 1
ATOM 696 C CA . GLU A 1 92 ? -8.68 -7.082 -19 1 88.88 92 GLU A CA 1
ATOM 697 C C . GLU A 1 92 ? -8.836 -6.668 -17.547 1 88.88 92 GLU A C 1
ATOM 699 O O . GLU A 1 92 ? -9.062 -5.496 -17.25 1 88.88 92 GLU A O 1
ATOM 704 N N . ILE A 1 93 ? -8.664 -7.566 -16.641 1 89.25 93 ILE A N 1
ATOM 705 C CA . ILE A 1 93 ? -8.805 -7.297 -15.219 1 89.25 93 ILE A CA 1
ATOM 706 C C . ILE A 1 93 ? -7.664 -6.398 -14.75 1 89.25 93 ILE A C 1
ATOM 708 O O . ILE A 1 93 ? -7.891 -5.418 -14.039 1 89.25 93 ILE A O 1
ATOM 712 N N . SER A 1 94 ? -6.488 -6.746 -15.203 1 91.88 94 SER A N 1
ATOM 713 C CA . SER A 1 94 ? -5.328 -5.965 -14.797 1 91.88 94 SER A CA 1
ATOM 714 C C . SER A 1 94 ? -5.414 -4.535 -15.32 1 91.88 94 SER A C 1
ATOM 716 O O . SER A 1 94 ? -5.066 -3.588 -14.609 1 91.88 94 SER A O 1
ATOM 718 N N . ALA A 1 95 ? -5.902 -4.387 -16.547 1 94.38 95 ALA A N 1
ATOM 719 C CA . ALA A 1 95 ? -6.059 -3.059 -17.125 1 94.38 95 ALA A CA 1
ATOM 720 C C . ALA A 1 95 ? -7.102 -2.246 -16.375 1 94.38 95 ALA A C 1
ATOM 722 O O . ALA A 1 95 ? -6.891 -1.065 -16.078 1 94.38 95 ALA A O 1
ATOM 723 N N . ALA A 1 96 ? -8.211 -2.869 -16.094 1 94.25 96 ALA A N 1
ATOM 724 C CA . ALA A 1 96 ? -9.266 -2.189 -15.336 1 94.25 96 ALA A CA 1
ATOM 725 C C . ALA A 1 96 ? -8.773 -1.803 -13.945 1 94.25 96 ALA A C 1
ATOM 727 O O . ALA A 1 96 ? -9.023 -0.688 -13.477 1 94.25 96 ALA A O 1
ATOM 728 N N . ALA A 1 97 ? -8.094 -2.746 -13.297 1 94.88 97 ALA A N 1
ATOM 729 C CA . ALA A 1 97 ? -7.551 -2.508 -11.961 1 94.88 97 ALA A CA 1
ATOM 730 C C . ALA A 1 97 ? -6.598 -1.315 -11.961 1 94.88 97 ALA A C 1
ATOM 732 O O . ALA A 1 97 ? -6.676 -0.45 -11.086 1 94.88 97 ALA A O 1
ATOM 733 N N . PHE A 1 98 ? -5.773 -1.245 -12.961 1 96.44 98 PHE A N 1
ATOM 734 C CA . PHE A 1 98 ? -4.809 -0.158 -13.086 1 96.44 98 PHE A CA 1
ATOM 735 C C . PHE A 1 98 ? -5.523 1.176 -13.281 1 96.44 98 PHE A C 1
ATOM 737 O O . PHE A 1 98 ? -5.219 2.152 -12.594 1 96.44 98 PHE A O 1
ATOM 744 N N . ARG A 1 99 ? -6.488 1.2 -14.141 1 96.56 99 ARG A N 1
ATOM 745 C CA . ARG A 1 99 ? -7.227 2.42 -14.453 1 96.56 99 ARG A CA 1
ATOM 746 C C . ARG A 1 99 ? -7.992 2.93 -13.242 1 96.56 99 ARG A C 1
ATOM 748 O O . ARG A 1 99 ? -8.055 4.137 -13 1 96.56 99 ARG A O 1
ATOM 755 N N . LEU A 1 100 ? -8.539 2.004 -12.477 1 97 100 LEU A N 1
ATOM 756 C CA . LEU A 1 100 ? -9.406 2.367 -11.352 1 97 100 LEU A CA 1
ATOM 757 C C . LEU A 1 100 ? -8.578 2.688 -10.109 1 97 100 LEU A C 1
ATOM 759 O O . LEU A 1 100 ? -9.109 3.186 -9.117 1 97 100 LEU A O 1
ATOM 763 N N . GLY A 1 101 ? -7.324 2.318 -10.109 1 97.25 101 GLY A N 1
ATOM 764 C CA . GLY A 1 101 ? -6.418 2.734 -9.047 1 97.25 101 GLY A CA 1
ATOM 765 C C . GLY A 1 101 ? -6.531 1.88 -7.801 1 97.25 101 GLY A C 1
ATOM 766 O O . GLY A 1 101 ? -6.488 2.398 -6.684 1 97.25 101 GLY A O 1
ATOM 767 N N . VAL A 1 102 ? -6.73 0.578 -7.973 1 98.31 102 VAL A N 1
ATOM 768 C CA . VAL A 1 102 ? -6.758 -0.297 -6.805 1 98.31 102 VAL A CA 1
ATOM 769 C C . VAL A 1 102 ? -5.34 -0.465 -6.254 1 98.31 102 VAL A C 1
ATOM 771 O O . VAL A 1 102 ? -4.363 -0.142 -6.93 1 98.31 102 VAL A O 1
ATOM 774 N N . ALA A 1 103 ? -5.258 -0.936 -5.059 1 98.5 103 ALA A N 1
ATOM 775 C CA . ALA A 1 103 ? -3.965 -1.051 -4.391 1 98.5 103 ALA A CA 1
ATOM 776 C C . ALA A 1 103 ? -3.182 -2.252 -4.91 1 98.5 103 ALA A C 1
ATOM 778 O O . ALA A 1 103 ? -1.948 -2.23 -4.941 1 98.5 103 ALA A O 1
ATOM 779 N N . ASP A 1 104 ? -3.93 -3.293 -5.242 1 97.69 104 ASP A N 1
ATOM 780 C CA . ASP A 1 104 ? -3.275 -4.52 -5.691 1 97.69 104 ASP A CA 1
ATOM 781 C C . ASP A 1 104 ? -4.277 -5.469 -6.344 1 97.69 104 ASP A C 1
ATOM 783 O O . ASP A 1 104 ? -5.488 -5.32 -6.168 1 97.69 104 ASP A O 1
ATOM 787 N N . VAL A 1 105 ? -3.691 -6.355 -7.152 1 95.81 105 VAL A N 1
ATOM 788 C CA . VAL A 1 105 ? -4.402 -7.516 -7.68 1 95.81 105 VAL A CA 1
ATOM 789 C C . VAL A 1 105 ? -3.668 -8.797 -7.281 1 95.81 105 VAL A C 1
ATOM 791 O O . VAL A 1 105 ? -2.482 -8.953 -7.582 1 95.81 105 VAL A O 1
ATOM 794 N N . ALA A 1 106 ? -4.398 -9.688 -6.645 1 92.69 106 ALA A N 1
ATOM 795 C CA . ALA A 1 106 ? -3.729 -10.883 -6.129 1 92.69 106 ALA A CA 1
ATOM 796 C C . ALA A 1 106 ? -4.48 -12.148 -6.531 1 92.69 106 ALA A C 1
ATOM 798 O O . ALA A 1 106 ? -5.711 -12.148 -6.625 1 92.69 106 ALA A O 1
ATOM 799 N N . LEU A 1 107 ? -3.711 -13.18 -6.664 1 90.31 107 LEU A N 1
ATOM 800 C CA . LEU A 1 107 ? -4.273 -14.477 -7.031 1 90.31 107 LEU A CA 1
ATOM 801 C C . LEU A 1 107 ? -4.641 -15.281 -5.789 1 90.31 107 LEU A C 1
ATOM 803 O O . LEU A 1 107 ? -3.896 -15.289 -4.805 1 90.31 107 LEU A O 1
ATOM 807 N N . LYS A 1 108 ? -5.816 -15.961 -5.84 1 90.81 108 LYS A N 1
ATOM 808 C CA . LYS A 1 108 ? -6.211 -16.938 -4.836 1 90.81 108 LYS A CA 1
ATOM 809 C C . LYS A 1 108 ? -5.848 -18.359 -5.273 1 90.81 108 LYS A C 1
ATOM 811 O O . LYS A 1 108 ? -5.934 -18.688 -6.461 1 90.81 108 LYS A O 1
ATOM 816 N N . PRO A 1 109 ? -5.438 -19.188 -4.391 1 90.81 109 PRO A N 1
ATOM 817 C CA . PRO A 1 109 ? -5.266 -18.953 -2.957 1 90.81 109 PRO A CA 1
ATOM 818 C C . PRO A 1 109 ? -4.027 -18.109 -2.637 1 90.81 109 PRO A C 1
ATOM 820 O O . PRO A 1 109 ? -3.014 -18.219 -3.336 1 90.81 109 PRO A O 1
ATOM 823 N N . ILE A 1 110 ? -4.121 -17.344 -1.602 1 89.25 110 ILE A N 1
ATOM 824 C CA . ILE A 1 110 ? -3.01 -16.5 -1.161 1 89.25 110 ILE A CA 1
ATOM 825 C C . ILE A 1 110 ? -2.412 -17.062 0.125 1 89.25 110 ILE A C 1
ATOM 827 O O . ILE A 1 110 ? -3.145 -17.484 1.023 1 89.25 110 ILE A O 1
ATOM 831 N N . ASP A 1 111 ? -1.079 -17.094 0.157 1 90.19 111 ASP A N 1
ATOM 832 C CA . ASP A 1 111 ? -0.408 -17.469 1.396 1 90.19 111 ASP A CA 1
ATOM 833 C C . ASP A 1 111 ? -0.862 -16.594 2.561 1 90.19 111 ASP A C 1
ATOM 835 O O . ASP A 1 111 ? -0.85 -15.367 2.459 1 90.19 111 ASP A O 1
ATOM 839 N N . PRO A 1 112 ? -1.271 -17.188 3.645 1 94 112 PRO A N 1
ATOM 840 C CA . PRO A 1 112 ? -1.854 -16.438 4.754 1 94 112 PRO A CA 1
ATOM 841 C C . PRO A 1 112 ? -0.913 -15.352 5.293 1 94 112 PRO A C 1
ATOM 843 O O . PRO A 1 112 ? -1.356 -14.25 5.625 1 94 112 PRO A O 1
ATOM 846 N N . LEU A 1 113 ? 0.347 -15.641 5.391 1 94.25 113 LEU A N 1
ATOM 847 C CA . LEU A 1 113 ? 1.279 -14.656 5.93 1 94.25 113 LEU A CA 1
ATOM 848 C C . LEU A 1 113 ? 1.49 -13.508 4.949 1 94.25 113 LEU A C 1
ATOM 850 O O . LEU A 1 113 ? 1.613 -12.352 5.355 1 94.25 113 LEU A O 1
ATOM 854 N N . THR A 1 114 ? 1.558 -13.797 3.699 1 93.06 114 THR A N 1
ATOM 855 C CA . THR A 1 114 ? 1.646 -12.766 2.67 1 93.06 114 THR A CA 1
ATOM 856 C C . THR A 1 114 ? 0.409 -11.867 2.689 1 93.06 114 THR A C 1
ATOM 858 O O . THR A 1 114 ? 0.518 -10.648 2.576 1 93.06 114 THR A O 1
ATOM 861 N N . LEU A 1 115 ? -0.723 -12.508 2.828 1 96.44 115 LEU A N 1
ATOM 862 C CA . LEU A 1 115 ? -1.971 -11.758 2.926 1 96.44 115 LEU A CA 1
ATOM 863 C C . LEU A 1 115 ? -1.952 -10.828 4.133 1 96.44 115 LEU A C 1
ATOM 865 O O . LEU A 1 115 ? -2.35 -9.664 4.027 1 96.44 115 LEU A O 1
ATOM 869 N N . ARG A 1 116 ? -1.504 -11.328 5.246 1 97.94 116 ARG A N 1
ATOM 870 C CA . ARG A 1 116 ? -1.433 -10.508 6.453 1 97.94 116 ARG A CA 1
ATOM 871 C C . ARG A 1 116 ? -0.48 -9.336 6.262 1 97.94 116 ARG A C 1
ATOM 873 O O . ARG A 1 116 ? -0.759 -8.219 6.719 1 97.94 116 ARG A O 1
ATOM 880 N N . THR A 1 117 ? 0.603 -9.602 5.641 1 97.69 117 THR A N 1
ATOM 881 C CA . THR A 1 117 ? 1.605 -8.57 5.406 1 97.69 117 THR A CA 1
ATOM 882 C C . THR A 1 117 ? 1.014 -7.41 4.602 1 97.69 117 THR A C 1
ATOM 884 O O . THR A 1 117 ? 1.093 -6.254 5.02 1 97.69 117 THR A O 1
ATOM 887 N N . LYS A 1 118 ? 0.41 -7.707 3.549 1 97.5 118 LYS A N 1
ATOM 888 C CA . LYS A 1 118 ? -0.143 -6.684 2.666 1 97.5 118 LYS A CA 1
ATOM 889 C C . LYS A 1 118 ? -1.341 -5.992 3.309 1 97.5 118 LYS A C 1
ATOM 891 O O . LYS A 1 118 ? -1.467 -4.766 3.242 1 97.5 118 LYS A O 1
ATOM 896 N N . ALA A 1 119 ? -2.211 -6.777 3.959 1 98.44 119 ALA A N 1
ATOM 897 C CA . ALA A 1 119 ? -3.395 -6.215 4.605 1 98.44 119 ALA A CA 1
ATOM 898 C C . ALA A 1 119 ? -3.004 -5.254 5.723 1 98.44 119 ALA A C 1
ATOM 900 O O . ALA A 1 119 ? -3.562 -4.16 5.836 1 98.44 119 ALA A O 1
ATOM 901 N N . ARG A 1 120 ? -2.096 -5.688 6.543 1 98.38 120 ARG A N 1
ATOM 902 C CA . ARG A 1 120 ? -1.645 -4.84 7.641 1 98.38 120 ARG A CA 1
ATOM 903 C C . ARG A 1 120 ? -1.071 -3.527 7.121 1 98.38 120 ARG A C 1
ATOM 905 O O . ARG A 1 120 ? -1.426 -2.451 7.605 1 98.38 120 ARG A O 1
ATOM 912 N N . TYR A 1 121 ? -0.225 -3.656 6.133 1 98.5 121 TYR A N 1
ATOM 913 C CA . TYR A 1 121 ? 0.428 -2.465 5.602 1 98.5 121 TYR A CA 1
ATOM 914 C C . TYR A 1 121 ? -0.598 -1.473 5.066 1 98.5 121 TYR A C 1
ATOM 916 O O . TYR A 1 121 ? -0.562 -0.288 5.41 1 98.5 121 TYR A O 1
ATOM 924 N N . LEU A 1 122 ? -1.491 -1.952 4.219 1 98.62 122 LEU A N 1
ATOM 925 C CA . LEU A 1 122 ? -2.479 -1.096 3.568 1 98.62 122 LEU A CA 1
ATOM 926 C C . LEU A 1 122 ? -3.432 -0.49 4.594 1 98.62 122 LEU A C 1
ATOM 928 O O . LEU A 1 122 ? -3.736 0.703 4.535 1 98.62 122 LEU A O 1
ATOM 932 N N . PHE A 1 123 ? -3.842 -1.311 5.586 1 98.5 123 PHE A N 1
ATOM 933 C CA . PHE A 1 123 ? -4.789 -0.875 6.602 1 98.5 123 PHE A CA 1
ATOM 934 C C . PHE A 1 123 ? -4.176 0.193 7.496 1 98.5 123 PHE A C 1
ATOM 936 O O . PHE A 1 123 ? -4.785 1.238 7.734 1 98.5 123 PHE A O 1
ATOM 943 N N . GLU A 1 124 ? -2.986 -0.028 7.934 1 97.81 124 GLU A N 1
ATOM 944 C CA . GLU A 1 124 ? -2.322 0.91 8.836 1 97.81 124 GLU A CA 1
ATOM 945 C C . GLU A 1 124 ? -1.949 2.201 8.109 1 97.81 124 GLU A C 1
ATOM 947 O O . GLU A 1 124 ? -2.059 3.291 8.68 1 97.81 124 GLU A O 1
ATOM 952 N N . THR A 1 125 ? -1.499 2.049 6.867 1 97.69 125 THR A N 1
ATOM 953 C CA . THR A 1 125 ? -1.138 3.23 6.094 1 97.69 125 THR A CA 1
ATOM 954 C C . THR A 1 125 ? -2.359 4.113 5.852 1 97.69 125 THR A C 1
ATOM 956 O O . THR A 1 125 ? -2.275 5.34 5.961 1 97.69 125 THR A O 1
ATOM 959 N N . TYR A 1 126 ? -3.48 3.469 5.543 1 97.75 126 TYR A N 1
ATOM 960 C CA . TYR A 1 126 ? -4.723 4.215 5.367 1 97.75 126 TYR A CA 1
ATOM 961 C C . TYR A 1 126 ? -5.102 4.945 6.648 1 97.75 126 TYR A C 1
ATOM 963 O O . TYR A 1 126 ? -5.484 6.117 6.609 1 97.75 126 TYR A O 1
ATOM 971 N N . GLY A 1 127 ? -4.984 4.254 7.754 1 96.88 127 GLY A N 1
ATOM 972 C CA . GLY A 1 127 ? -5.25 4.883 9.039 1 96.88 127 GLY A CA 1
ATOM 973 C C . GLY A 1 127 ? -4.367 6.086 9.305 1 96.88 127 GLY A C 1
ATOM 974 O O . GLY A 1 127 ? -4.836 7.105 9.812 1 96.88 127 GLY A O 1
ATOM 975 N N . GLN A 1 128 ? -3.107 5.949 8.992 1 96.75 128 GLN A N 1
ATOM 976 C CA . GLN A 1 128 ? -2.17 7.051 9.18 1 96.75 128 GLN A CA 1
ATOM 977 C C . GLN A 1 128 ? -2.547 8.25 8.305 1 96.75 128 GLN A C 1
ATOM 979 O O . GLN A 1 128 ? -2.498 9.391 8.758 1 96.75 128 GLN A O 1
ATOM 984 N N . LEU A 1 129 ? -2.924 7.973 7.059 1 96.81 129 LEU A N 1
ATOM 985 C CA . LEU A 1 129 ? -3.332 9.031 6.137 1 96.81 129 LEU A CA 1
ATOM 986 C C . LEU A 1 129 ? -4.535 9.789 6.68 1 96.81 129 LEU A C 1
ATOM 988 O O . LEU A 1 129 ? -4.539 11.023 6.699 1 96.81 129 LEU A O 1
ATOM 992 N N . ARG A 1 130 ? -5.492 9.062 7.16 1 95.75 130 ARG A N 1
ATOM 993 C CA . ARG A 1 130 ? -6.715 9.672 7.672 1 95.75 130 ARG A CA 1
ATOM 994 C C . ARG A 1 130 ? -6.434 10.492 8.93 1 95.75 130 ARG A C 1
ATOM 996 O O . ARG A 1 130 ? -6.977 11.586 9.102 1 95.75 130 ARG A O 1
ATOM 1003 N N . SER A 1 131 ? -5.609 9.906 9.758 1 96.31 131 SER A N 1
ATOM 1004 C CA . SER A 1 131 ? -5.246 10.609 10.984 1 96.31 131 SER A CA 1
ATOM 1005 C C . SER A 1 131 ? -4.527 11.922 10.672 1 96.31 131 SER A C 1
ATOM 1007 O O . SER A 1 131 ? -4.832 12.961 11.266 1 96.31 131 SER A O 1
ATOM 1009 N N . LEU A 1 132 ? -3.615 11.891 9.781 1 96.75 132 LEU A N 1
ATOM 1010 C CA . LEU A 1 132 ? -2.857 13.078 9.398 1 96.75 132 LEU A CA 1
ATOM 1011 C C . LEU A 1 132 ? -3.764 14.109 8.742 1 96.75 132 LEU A C 1
ATOM 1013 O O . LEU A 1 132 ? -3.611 15.312 8.977 1 96.75 132 LEU A O 1
ATOM 1017 N N . GLN A 1 133 ? -4.66 13.672 7.918 1 96.56 133 GLN A N 1
ATOM 1018 C CA . GLN A 1 133 ? -5.621 14.562 7.281 1 96.56 133 GLN A CA 1
ATOM 1019 C C . GLN A 1 133 ? -6.477 15.281 8.32 1 96.56 133 GLN A C 1
ATOM 1021 O O . GLN A 1 133 ? -6.676 16.5 8.234 1 96.56 133 GLN A O 1
ATOM 1026 N N . ARG A 1 134 ? -6.969 14.547 9.25 1 95.94 134 ARG A N 1
ATOM 1027 C CA . ARG A 1 134 ? -7.777 15.125 10.32 1 95.94 134 ARG A CA 1
ATOM 1028 C C . ARG A 1 134 ? -6.965 16.125 11.141 1 95.94 134 ARG A C 1
ATOM 1030 O O . ARG A 1 134 ? -7.457 17.203 11.484 1 95.94 134 ARG A O 1
ATOM 1037 N N . GLU A 1 135 ? -5.812 15.688 11.445 1 96.88 135 GLU A N 1
ATOM 1038 C CA . GLU A 1 135 ? -4.938 16.562 12.211 1 96.88 135 GLU A CA 1
ATOM 1039 C C . GLU A 1 135 ? -4.68 17.875 11.461 1 96.88 135 GLU A C 1
ATOM 1041 O O . GLU A 1 135 ? -4.699 18.953 12.055 1 96.88 135 GLU A O 1
ATOM 1046 N N . ASN A 1 136 ? -4.402 17.75 10.211 1 97.12 136 ASN A N 1
ATOM 1047 C CA . ASN A 1 136 ? -4.195 18.938 9.383 1 97.12 136 ASN A CA 1
ATOM 1048 C C . ASN A 1 136 ? -5.426 19.828 9.367 1 97.12 136 ASN A C 1
ATOM 1050 O O . ASN A 1 136 ? -5.312 21.047 9.453 1 97.12 136 ASN A O 1
ATOM 1054 N N . GLU A 1 137 ? -6.547 19.219 9.258 1 96.5 137 GLU A N 1
ATOM 1055 C CA . GLU A 1 137 ? -7.793 19.969 9.281 1 96.5 137 GLU A CA 1
ATOM 1056 C C . GLU A 1 137 ? -7.977 20.688 10.617 1 96.5 137 GLU A C 1
ATOM 1058 O O . GLU A 1 137 ? -8.375 21.859 10.648 1 96.5 137 GLU A O 1
ATOM 1063 N N . ASP A 1 138 ? -7.695 20 11.664 1 96.5 138 ASP A N 1
ATOM 1064 C CA . ASP A 1 138 ? -7.805 20.578 13 1 96.5 138 ASP A CA 1
ATOM 1065 C C . ASP A 1 138 ? -6.84 21.75 13.172 1 96.5 138 ASP A C 1
ATOM 1067 O O . ASP A 1 138 ? -7.211 22.797 13.711 1 96.5 138 ASP A O 1
ATOM 1071 N N . LEU A 1 139 ? -5.648 21.609 12.727 1 95.44 139 LEU A N 1
ATOM 1072 C CA . LEU A 1 139 ? -4.637 22.656 12.836 1 95.44 139 LEU A CA 1
ATOM 1073 C C . LEU A 1 139 ? -5.02 23.875 12 1 95.44 139 LEU A C 1
ATOM 1075 O O . LEU A 1 139 ? -4.848 25.016 12.445 1 95.44 139 LEU A O 1
ATOM 1079 N N . ARG A 1 140 ? -5.527 23.672 10.828 1 95 140 ARG A N 1
ATOM 1080 C CA . ARG A 1 140 ? -5.98 24.766 9.977 1 95 140 ARG A CA 1
ATOM 1081 C C . ARG A 1 140 ? -7.113 25.547 10.633 1 95 140 ARG A C 1
ATOM 1083 O O . ARG A 1 140 ? -7.156 26.766 10.562 1 95 140 ARG A O 1
ATOM 1090 N N . ALA A 1 141 ? -7.98 24.828 11.25 1 94.69 141 ALA A N 1
ATOM 1091 C CA . ALA A 1 141 ? -9.086 25.469 11.953 1 94.69 141 ALA A CA 1
ATOM 1092 C C . ALA A 1 141 ? -8.578 26.312 13.117 1 94.69 141 ALA A C 1
ATOM 1094 O O . ALA A 1 141 ? -9.086 27.406 13.359 1 94.69 141 ALA A O 1
ATOM 1095 N N . GLN A 1 142 ? -7.672 25.828 13.828 1 92.12 142 GLN A N 1
ATOM 1096 C CA . GLN A 1 142 ? -7.09 26.547 14.953 1 92.12 142 GLN A CA 1
ATOM 1097 C C . GLN A 1 142 ? -6.398 27.828 14.492 1 92.12 142 GLN A C 1
ATOM 1099 O O . GLN A 1 142 ? -6.508 28.875 15.141 1 92.12 142 GLN A O 1
ATOM 1104 N N . LEU A 1 143 ? -5.684 27.781 13.43 1 90.31 143 LEU A N 1
ATOM 1105 C CA . LEU A 1 143 ? -4.992 28.922 12.867 1 90.31 143 LEU A CA 1
ATOM 1106 C C . LEU A 1 143 ? -5.988 29.984 12.406 1 90.31 143 LEU A C 1
ATOM 1108 O O . LEU A 1 143 ? -5.762 31.188 12.594 1 90.31 143 LEU A O 1
ATOM 1112 N N . LYS A 1 144 ? -7.012 29.562 11.844 1 88.5 144 LYS A N 1
ATOM 1113 C CA . LYS A 1 144 ? -8.039 30.5 11.383 1 88.5 144 LYS A CA 1
ATOM 1114 C C . LYS A 1 144 ? -8.719 31.203 12.555 1 88.5 144 LYS A C 1
ATOM 1116 O O . LYS A 1 144 ? -8.984 32.406 12.492 1 88.5 144 LYS A O 1
ATOM 1121 N N . SER A 1 145 ? -8.977 30.531 13.609 1 84.62 145 SER A N 1
ATOM 1122 C CA . SER A 1 145 ? -9.609 31.094 14.797 1 84.62 145 SER A CA 1
ATOM 1123 C C . SER A 1 145 ? -8.664 32.031 15.531 1 84.62 145 SER A C 1
ATOM 1125 O O . SER A 1 145 ? -9.102 33.062 16.078 1 84.62 145 SER A O 1
ATOM 1127 N N . GLY A 1 146 ? -7.387 31.656 15.633 1 70.81 146 GLY A N 1
ATOM 1128 C CA . GLY A 1 146 ? -6.406 32.531 16.266 1 70.81 146 GLY A CA 1
ATOM 1129 C C . GLY A 1 146 ? -6.18 33.812 15.508 1 70.81 146 GLY A C 1
ATOM 1130 O O . GLY A 1 146 ? -5.996 34.875 16.109 1 70.81 146 GLY A O 1
ATOM 1131 N N . ILE A 1 147 ? -6.156 33.781 14.273 1 64.69 147 ILE A N 1
ATOM 1132 C CA . ILE A 1 147 ? -6.008 34.969 13.438 1 64.69 147 ILE A CA 1
ATOM 1133 C C . ILE A 1 147 ? -7.199 35.906 13.648 1 64.69 147 ILE A C 1
ATOM 1135 O O . ILE A 1 147 ? -7.027 37.125 13.758 1 64.69 147 ILE A O 1
ATOM 1139 N N . ILE A 1 148 ? -8.305 35.344 13.805 1 61.31 148 ILE A N 1
ATOM 1140 C CA . ILE A 1 148 ? -9.5 36.156 14.016 1 61.31 148 ILE A CA 1
ATOM 1141 C C . ILE A 1 148 ? -9.406 36.875 15.352 1 61.31 148 ILE A C 1
ATOM 1143 O O . ILE A 1 148 ? -9.734 38.062 15.445 1 61.31 148 ILE A O 1
ATOM 1147 N N . THR A 1 149 ? -8.844 36.312 16.312 1 56.25 149 THR A N 1
ATOM 1148 C CA . THR A 1 149 ? -8.75 36.938 17.609 1 56.25 149 THR A CA 1
ATOM 1149 C C . THR A 1 149 ? -7.691 38.031 17.609 1 56.25 149 THR A C 1
ATOM 1151 O O . THR A 1 149 ? -7.859 39.094 18.25 1 56.25 149 THR A O 1
ATOM 1154 N N . SER A 1 150 ? -6.691 37.875 16.859 1 55.97 150 SER A N 1
ATOM 1155 C CA . SER A 1 150 ? -5.645 38.906 16.828 1 55.97 150 SER A CA 1
ATOM 1156 C C . SER A 1 150 ? -6.078 40.125 16.031 1 55.97 150 SER A C 1
ATOM 1158 O O . SER A 1 150 ? -5.684 41.25 16.344 1 55.97 150 SER A O 1
ATOM 1160 N N . THR A 1 151 ? -6.816 40 15.07 1 52.09 151 THR A N 1
ATOM 1161 C CA . THR A 1 151 ? -7.258 41.125 14.25 1 52.09 151 THR A CA 1
ATOM 1162 C C . THR A 1 151 ? -8.344 41.906 14.961 1 52.09 151 THR A C 1
ATOM 1164 O O . THR A 1 151 ? -8.422 43.156 14.82 1 52.09 151 THR A O 1
ATOM 1167 N N . SER A 1 152 ? -9.211 41.281 15.664 1 52.06 152 SER A N 1
ATOM 1168 C CA . SER A 1 152 ? -10.266 42 16.359 1 52.06 152 SER A CA 1
ATOM 1169 C C . SER A 1 152 ? -9.703 42.875 17.484 1 52.06 152 SER A C 1
ATOM 1171 O O . SER A 1 152 ? -10.281 43.906 17.828 1 52.06 152 SER A O 1
ATOM 1173 N N . LEU A 1 153 ? -8.586 42.562 17.969 1 49.59 153 LEU A N 1
ATOM 1174 C CA . LEU A 1 153 ? -8.016 43.344 19.062 1 49.59 153 LEU A CA 1
ATOM 1175 C C . LEU A 1 153 ? -7.355 44.594 18.531 1 49.59 153 LEU A C 1
ATOM 1177 O O . LEU A 1 153 ? -7.328 45.625 19.219 1 49.59 153 LEU A O 1
ATOM 1181 N N . ASN A 1 154 ? -6.941 44.531 17.312 1 50.88 154 ASN A N 1
ATOM 1182 C CA . ASN A 1 154 ? -6.242 45.719 16.812 1 50.88 154 ASN A CA 1
ATOM 1183 C C . ASN A 1 154 ? -7.215 46.719 16.219 1 50.88 154 ASN A C 1
ATOM 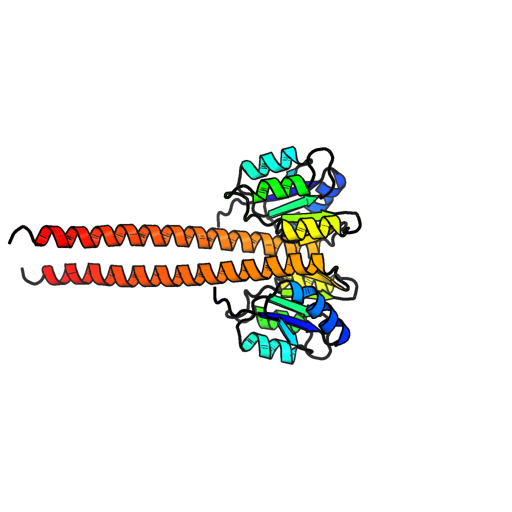1185 O O . ASN A 1 154 ? -6.91 47.906 16.156 1 50.88 154 ASN A O 1
ATOM 1189 N N . ASP A 1 155 ? -8.375 46.344 15.758 1 52.47 155 ASP A N 1
ATOM 1190 C CA . ASP A 1 155 ? -9.312 47.281 15.148 1 52.47 155 ASP A CA 1
ATOM 1191 C C . ASP A 1 155 ? -10.047 48.094 16.219 1 52.47 155 ASP A C 1
ATOM 1193 O O . ASP A 1 155 ? -10.414 49.25 15.984 1 52.47 155 ASP A O 1
ATOM 1197 N N . GLY A 1 156 ? -10.234 47.594 17.375 1 49.44 156 GLY A N 1
ATOM 1198 C CA . GLY A 1 156 ? -10.93 48.312 18.422 1 49.44 156 GLY A CA 1
ATOM 1199 C C . GLY A 1 156 ? -10.094 49.438 19.047 1 49.44 156 GLY A C 1
ATOM 1200 O O . GLY A 1 156 ? -10.594 50.25 19.812 1 49.44 156 GLY A O 1
ATOM 1201 N N . ALA A 1 157 ? -8.781 49.312 18.844 1 51.12 157 ALA A N 1
ATOM 1202 C CA . ALA A 1 157 ? -7.949 50.344 19.484 1 51.12 157 ALA A CA 1
ATOM 1203 C C . ALA A 1 157 ? -7.879 51.594 18.641 1 51.12 157 ALA A C 1
ATOM 1205 O O . ALA A 1 157 ? -7.422 52.656 19.125 1 51.12 157 ALA A O 1
ATOM 1206 N N . ARG A 1 158 ? -8.273 51.562 17.406 1 50.16 158 ARG A N 1
ATOM 1207 C CA . ARG A 1 158 ? -8.062 52.75 16.609 1 50.16 158 ARG A CA 1
ATOM 1208 C C . ARG A 1 158 ? -9.25 53.719 16.734 1 50.16 158 ARG A C 1
ATOM 1210 O O . ARG A 1 158 ? -9.156 54.875 16.359 1 50.16 158 ARG A O 1
ATOM 1217 N N . ASP A 1 159 ? -10.352 53.25 17.094 1 48.19 159 ASP A N 1
ATOM 1218 C CA . ASP A 1 159 ? -11.453 54.219 16.938 1 48.19 159 ASP A CA 1
ATOM 1219 C C . ASP A 1 159 ? -11.5 55.188 18.109 1 48.19 159 ASP A C 1
ATOM 1221 O O . ASP A 1 159 ? -12.312 56.094 18.125 1 48.19 159 ASP A O 1
ATOM 1225 N N . GLU A 1 160 ? -10.859 54.812 19.203 1 44.06 160 GLU A N 1
ATOM 1226 C CA . GLU A 1 160 ? -11.039 55.812 20.25 1 44.06 160 GLU A CA 1
ATOM 1227 C C . GLU A 1 160 ? -9.977 56.906 20.172 1 44.06 160 GLU A C 1
ATOM 1229 O O . GLU A 1 160 ? -9.984 57.844 20.953 1 44.06 160 GLU A O 1
ATOM 1234 N N . ALA A 1 161 ? -9.203 56.969 18.953 1 41.69 161 ALA A N 1
ATOM 1235 C CA . ALA A 1 161 ? -8.5 58.219 18.938 1 41.69 161 ALA A CA 1
ATOM 1236 C C . ALA A 1 161 ? -9.32 59.312 18.234 1 41.69 161 ALA A C 1
ATOM 1238 O O . ALA A 1 161 ? -10.047 59 17.281 1 41.69 161 ALA A O 1
ATOM 1239 N N . MET B 1 1 ? 4.621 19.719 -6.352 1 37.09 1 MET B N 1
ATOM 1240 C CA . MET B 1 1 ? 4.637 18.469 -7.098 1 37.09 1 MET B CA 1
ATOM 1241 C C . MET B 1 1 ? 5.805 17.594 -6.656 1 37.09 1 MET B C 1
ATOM 1243 O O . MET B 1 1 ? 6.191 16.656 -7.367 1 37.09 1 MET B O 1
ATOM 1247 N N . LEU B 1 2 ? 6.781 18.281 -6.031 1 44.5 2 LEU B N 1
ATOM 1248 C CA . LEU B 1 2 ? 8.219 18.047 -6.035 1 44.5 2 LEU B CA 1
ATOM 1249 C C . LEU B 1 2 ? 8.531 16.641 -5.543 1 44.5 2 LEU B C 1
ATOM 1251 O O . LEU B 1 2 ? 9.664 16.359 -5.133 1 44.5 2 LEU B O 1
ATOM 1255 N N . ASN B 1 3 ? 7.605 15.758 -5.223 1 61.12 3 ASN B N 1
ATOM 1256 C CA . ASN B 1 3 ? 8.305 14.711 -4.477 1 61.12 3 ASN B CA 1
ATOM 1257 C C . ASN B 1 3 ? 9.305 13.969 -5.359 1 61.12 3 ASN B C 1
ATOM 1259 O O . ASN B 1 3 ? 8.914 13.352 -6.352 1 61.12 3 ASN B O 1
ATOM 1263 N N . ASN B 1 4 ? 10.531 14.664 -5.664 1 84.19 4 ASN B N 1
ATOM 1264 C CA . ASN B 1 4 ? 11.703 14.148 -6.363 1 84.19 4 ASN B CA 1
ATOM 1265 C C . ASN B 1 4 ? 12.023 12.711 -5.945 1 84.19 4 ASN B C 1
ATOM 1267 O O . ASN B 1 4 ? 13.18 12.297 -5.977 1 84.19 4 ASN B O 1
ATOM 1271 N N . SER B 1 5 ? 10.969 12.109 -5.594 1 95.62 5 SER B N 1
ATOM 1272 C CA . SER B 1 5 ? 11.219 10.75 -5.121 1 95.62 5 SER B CA 1
ATOM 1273 C C . SER B 1 5 ? 11.383 9.781 -6.285 1 95.62 5 SER B C 1
ATOM 1275 O O . SER B 1 5 ? 10.867 10.016 -7.379 1 95.62 5 SER B O 1
ATOM 1277 N N . VAL B 1 6 ? 12.141 8.789 -6.062 1 97.88 6 VAL B N 1
ATOM 1278 C CA . VAL B 1 6 ? 12.391 7.789 -7.098 1 97.88 6 VAL B CA 1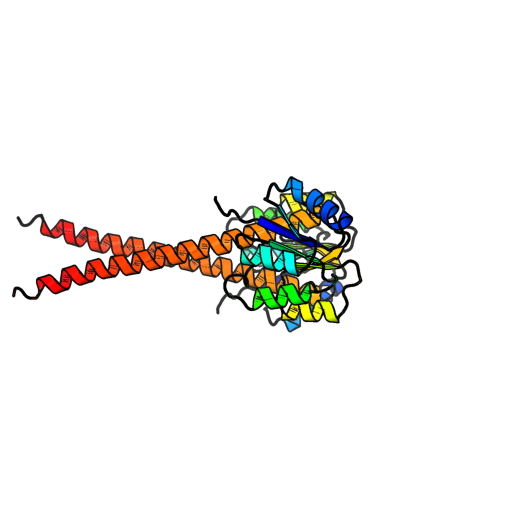
ATOM 1279 C C . VAL B 1 6 ? 11.906 6.422 -6.621 1 97.88 6 VAL B C 1
ATOM 1281 O O . VAL B 1 6 ? 11.719 6.203 -5.422 1 97.88 6 VAL B O 1
ATOM 1284 N N . ILE B 1 7 ? 11.641 5.539 -7.586 1 98.69 7 ILE B N 1
ATOM 1285 C CA . ILE B 1 7 ? 11.469 4.117 -7.316 1 98.69 7 ILE B CA 1
ATOM 1286 C C . ILE B 1 7 ? 12.805 3.395 -7.473 1 98.69 7 ILE B C 1
ATOM 1288 O O . ILE B 1 7 ? 13.453 3.496 -8.516 1 98.69 7 ILE B O 1
ATOM 1292 N N . LEU B 1 8 ? 13.234 2.787 -6.414 1 98.75 8 LEU B N 1
ATOM 1293 C CA . LEU B 1 8 ? 14.469 2.01 -6.434 1 98.75 8 LEU B CA 1
ATOM 1294 C C . LEU B 1 8 ? 14.18 0.542 -6.738 1 98.75 8 LEU B C 1
ATOM 1296 O O . LEU B 1 8 ? 13.383 -0.095 -6.043 1 98.75 8 LEU B O 1
ATOM 1300 N N . VAL B 1 9 ? 14.781 0.057 -7.805 1 98.81 9 VAL B N 1
ATOM 1301 C CA . VAL B 1 9 ? 14.672 -1.346 -8.188 1 98.81 9 VAL B CA 1
ATOM 1302 C C . VAL B 1 9 ? 16 -2.061 -7.922 1 98.81 9 VAL B C 1
ATOM 1304 O O . VAL B 1 9 ? 17.047 -1.653 -8.438 1 98.81 9 VAL B O 1
ATOM 1307 N N . VAL B 1 10 ? 15.93 -3.164 -7.137 1 98.69 10 VAL B N 1
ATOM 1308 C CA . VAL B 1 10 ? 17.141 -3.832 -6.691 1 98.69 10 VAL B CA 1
ATOM 1309 C C . VAL B 1 10 ? 17.094 -5.309 -7.082 1 98.69 10 VAL B C 1
ATOM 1311 O O . VAL B 1 10 ? 16.203 -6.043 -6.648 1 98.69 10 VAL B O 1
ATOM 1314 N N . ASP B 1 11 ? 18.016 -5.734 -7.855 1 97.88 11 ASP B N 1
ATOM 1315 C CA . ASP B 1 11 ? 18.172 -7.113 -8.305 1 97.88 11 ASP B CA 1
ATOM 1316 C C . ASP B 1 11 ? 19.594 -7.379 -8.805 1 97.88 11 ASP B C 1
ATOM 1318 O O . ASP B 1 11 ? 20.172 -6.539 -9.492 1 97.88 11 ASP B O 1
ATOM 1322 N N . ASP B 1 12 ? 20.109 -8.547 -8.508 1 96.94 12 ASP B N 1
ATOM 1323 C CA . ASP B 1 12 ? 21.484 -8.789 -8.906 1 96.94 12 ASP B CA 1
ATOM 1324 C C . ASP B 1 12 ? 21.562 -9.359 -10.32 1 96.94 12 ASP B C 1
ATOM 1326 O O . ASP B 1 12 ? 22.641 -9.469 -10.898 1 96.94 12 ASP B O 1
ATOM 1330 N N . HIS B 1 13 ? 20.453 -9.719 -10.922 1 96.12 13 HIS B N 1
ATOM 1331 C CA . HIS B 1 13 ? 20.406 -10.203 -12.297 1 96.12 13 HIS B CA 1
ATOM 1332 C C . HIS B 1 13 ? 20.031 -9.086 -13.258 1 96.12 13 HIS B C 1
ATOM 1334 O O . HIS B 1 13 ? 18.891 -8.602 -13.234 1 96.12 13 HIS B O 1
ATOM 1340 N N . LYS B 1 14 ? 20.859 -8.758 -14.156 1 96 14 LYS B N 1
ATOM 1341 C CA . LYS B 1 14 ? 20.703 -7.625 -15.055 1 96 14 LYS B CA 1
ATOM 1342 C C . LYS B 1 14 ? 19.422 -7.766 -15.891 1 96 14 LYS B C 1
ATOM 1344 O O . LYS B 1 14 ? 18.734 -6.781 -16.141 1 96 14 LYS B O 1
ATOM 1349 N N . ASP B 1 15 ? 19.188 -8.984 -16.344 1 96.44 15 ASP B N 1
ATOM 1350 C CA . ASP B 1 15 ? 18 -9.219 -17.156 1 96.44 15 ASP B CA 1
ATOM 1351 C C . ASP B 1 15 ? 16.719 -8.93 -16.375 1 96.44 15 ASP B C 1
ATOM 1353 O O . ASP B 1 15 ? 15.758 -8.383 -16.922 1 96.44 15 ASP B O 1
ATOM 1357 N N . THR B 1 16 ? 16.703 -9.305 -15.102 1 96.12 16 THR B N 1
ATOM 1358 C CA . THR B 1 16 ? 15.555 -9.047 -14.242 1 96.12 16 THR B CA 1
ATOM 1359 C C . THR B 1 16 ? 15.383 -7.547 -14.008 1 96.12 16 THR B C 1
ATOM 1361 O O . THR B 1 16 ? 14.266 -7.027 -14.07 1 96.12 16 THR B O 1
ATOM 1364 N N . LEU B 1 17 ? 16.484 -6.848 -13.797 1 97.19 17 LEU B N 1
ATOM 1365 C CA . LEU B 1 17 ? 16.438 -5.402 -13.617 1 97.19 17 LEU B CA 1
ATOM 1366 C C . LEU B 1 17 ? 15.844 -4.715 -14.836 1 97.19 17 LEU B C 1
ATOM 1368 O O . LEU B 1 17 ? 14.969 -3.852 -14.703 1 97.19 17 LEU B O 1
ATOM 1372 N N . PHE B 1 18 ? 16.328 -5.133 -15.953 1 96.94 18 PHE B N 1
ATOM 1373 C CA . PHE B 1 18 ? 15.844 -4.559 -17.203 1 96.94 18 PHE B CA 1
ATOM 1374 C C . PHE B 1 18 ? 14.352 -4.801 -17.375 1 96.94 18 PHE B C 1
ATOM 1376 O O . PHE B 1 18 ? 13.609 -3.891 -17.75 1 96.94 18 PHE B O 1
ATOM 1383 N N . ALA B 1 19 ? 13.922 -6.027 -17.094 1 97.06 19 ALA B N 1
ATOM 1384 C CA . ALA B 1 19 ? 12.508 -6.383 -17.219 1 97.06 19 ALA B CA 1
ATOM 1385 C C . ALA B 1 19 ? 11.656 -5.539 -16.266 1 97.06 19 ALA B C 1
ATOM 1387 O O . ALA B 1 19 ? 10.594 -5.043 -16.656 1 97.06 19 ALA B O 1
ATOM 1388 N N . LEU B 1 20 ? 12.078 -5.371 -15.039 1 97.75 20 LEU B N 1
ATOM 1389 C CA . LEU B 1 20 ? 11.344 -4.594 -14.047 1 97.75 20 LEU B CA 1
ATOM 1390 C C . LEU B 1 20 ? 11.273 -3.123 -14.445 1 97.75 20 LEU B C 1
ATOM 1392 O O . LEU B 1 20 ? 10.211 -2.504 -14.367 1 97.75 20 LEU B O 1
ATOM 1396 N N . GLU B 1 21 ? 12.391 -2.582 -14.891 1 97.94 21 GLU B N 1
ATOM 1397 C CA . GLU B 1 21 ? 12.438 -1.191 -15.328 1 97.94 21 GLU B CA 1
ATOM 1398 C C . GLU B 1 21 ? 11.508 -0.958 -16.516 1 97.94 21 GLU B C 1
ATOM 1400 O O . GLU B 1 21 ? 10.781 0.042 -16.562 1 97.94 21 GLU B O 1
ATOM 1405 N N . SER B 1 22 ? 11.57 -1.886 -17.422 1 97.88 22 SER B N 1
ATOM 1406 C CA . SER B 1 22 ? 10.727 -1.785 -18.609 1 97.88 22 SER B CA 1
ATOM 1407 C C . SER B 1 22 ? 9.25 -1.836 -18.234 1 97.88 22 SER B C 1
ATOM 1409 O O . SER B 1 22 ? 8.43 -1.099 -18.797 1 97.88 22 SER B O 1
ATOM 1411 N N . ALA B 1 23 ? 8.938 -2.686 -17.297 1 97.25 23 ALA B N 1
ATOM 1412 C CA . ALA B 1 23 ? 7.559 -2.838 -16.844 1 97.25 23 ALA B CA 1
ATOM 1413 C C . ALA B 1 23 ? 7.066 -1.565 -16.156 1 97.25 23 ALA B C 1
ATOM 1415 O O . ALA B 1 23 ? 5.887 -1.22 -16.25 1 97.25 23 ALA B O 1
ATOM 1416 N N . LEU B 1 24 ? 7.938 -0.836 -15.531 1 98.31 24 LEU B N 1
ATOM 1417 C CA . LEU B 1 24 ? 7.562 0.312 -14.719 1 98.31 24 LEU B CA 1
ATOM 1418 C C . LEU B 1 24 ? 7.641 1.603 -15.523 1 98.31 24 LEU B C 1
ATOM 1420 O O . LEU B 1 24 ? 7.062 2.621 -15.133 1 98.31 24 LEU B O 1
ATOM 1424 N N . ALA B 1 25 ? 8.352 1.617 -16.609 1 97.69 25 ALA B N 1
ATOM 1425 C CA . ALA B 1 25 ? 8.688 2.803 -17.391 1 97.69 25 ALA B CA 1
ATOM 1426 C C . ALA B 1 25 ? 7.43 3.578 -17.781 1 97.69 25 ALA B C 1
ATOM 1428 O O . ALA B 1 25 ? 7.398 4.809 -17.688 1 97.69 25 ALA B O 1
ATOM 1429 N N . PRO B 1 26 ? 6.316 2.926 -18.094 1 97.38 26 PRO B N 1
ATOM 1430 C CA . PRO B 1 26 ? 5.125 3.646 -18.547 1 97.38 26 PRO B CA 1
ATOM 1431 C C . PRO B 1 26 ? 4.516 4.52 -17.438 1 97.38 26 PRO B C 1
ATOM 1433 O O . PRO B 1 26 ? 3.705 5.402 -17.734 1 97.38 26 PRO B O 1
ATOM 1436 N N . LEU B 1 27 ? 4.82 4.281 -16.172 1 97.12 27 LEU B N 1
ATOM 1437 C CA . LEU B 1 27 ? 4.285 5.078 -15.078 1 97.12 27 LEU B CA 1
ATOM 1438 C C . LEU B 1 27 ? 4.832 6.5 -15.117 1 97.12 27 LEU B C 1
ATOM 1440 O O . LEU B 1 27 ? 4.25 7.414 -14.531 1 97.12 27 LEU B O 1
ATOM 1444 N N . GLY B 1 28 ? 6.051 6.629 -15.688 1 96.94 28 GLY B N 1
ATOM 1445 C CA . GLY B 1 28 ? 6.633 7.949 -15.852 1 96.94 28 GLY B CA 1
ATOM 1446 C C . GLY B 1 28 ? 7.344 8.445 -14.609 1 96.94 28 GLY B C 1
ATOM 1447 O O . GLY B 1 28 ? 7.723 9.617 -14.523 1 96.94 28 GLY B O 1
ATOM 1448 N N . TYR B 1 29 ? 7.48 7.605 -13.602 1 97 29 TYR B N 1
ATOM 1449 C CA . TYR B 1 29 ? 8.219 7.973 -12.398 1 97 29 TYR B CA 1
ATOM 1450 C C . TYR B 1 29 ? 9.719 7.785 -12.602 1 97 29 TYR B C 1
ATOM 1452 O O . TYR B 1 29 ? 10.141 6.906 -13.352 1 97 29 TYR B O 1
ATOM 1460 N N . PRO B 1 30 ? 10.547 8.609 -11.93 1 96.88 30 PRO B N 1
ATOM 1461 C CA . PRO B 1 30 ? 11.984 8.352 -11.992 1 96.88 30 PRO B CA 1
ATOM 1462 C C . PRO B 1 30 ? 12.359 6.996 -11.383 1 96.88 30 PRO B C 1
ATOM 1464 O O . PRO B 1 30 ? 11.867 6.637 -10.312 1 96.88 30 PRO B O 1
ATOM 1467 N N . LEU B 1 31 ? 13.242 6.309 -12.07 1 97.88 31 LEU B N 1
ATOM 1468 C CA . LEU B 1 31 ? 13.695 4.992 -11.633 1 97.88 31 LEU B CA 1
ATOM 1469 C C . LEU B 1 31 ? 15.195 4.988 -11.383 1 97.88 31 LEU B C 1
ATOM 1471 O O . LEU B 1 31 ? 15.961 5.602 -12.133 1 97.88 31 LEU B O 1
ATOM 1475 N N . VAL B 1 32 ? 15.594 4.34 -10.352 1 97.94 32 VAL B N 1
ATOM 1476 C CA . VAL B 1 32 ? 17 4.051 -10.07 1 97.94 32 VAL B CA 1
ATOM 1477 C C . VAL B 1 32 ? 17.172 2.561 -9.797 1 97.94 32 VAL B C 1
ATOM 1479 O O . VAL B 1 32 ? 16.312 1.929 -9.18 1 97.94 32 VAL B O 1
ATOM 1482 N N . SER B 1 33 ? 18.266 2.033 -10.258 1 98.12 33 SER B N 1
ATOM 1483 C CA . SER B 1 33 ? 18.5 0.606 -10.07 1 98.12 33 SER B CA 1
ATOM 1484 C C . SER B 1 33 ? 19.781 0.356 -9.273 1 98.12 33 SER B C 1
ATOM 1486 O O . SER B 1 33 ? 20.688 1.188 -9.281 1 98.12 33 SER B O 1
ATOM 1488 N N . ALA B 1 34 ? 19.781 -0.672 -8.578 1 98.25 34 ALA B N 1
ATOM 1489 C CA . ALA B 1 34 ? 20.953 -1.203 -7.887 1 98.25 34 ALA B CA 1
ATOM 1490 C C . ALA B 1 34 ? 21.109 -2.701 -8.133 1 98.25 34 ALA B C 1
ATOM 1492 O O . ALA B 1 34 ? 20.109 -3.434 -8.164 1 98.25 34 ALA B O 1
ATOM 1493 N N . SER B 1 35 ? 22.375 -3.166 -8.203 1 97.88 35 SER B N 1
ATOM 1494 C CA . SER B 1 35 ? 22.609 -4.559 -8.578 1 97.88 35 SER B CA 1
ATOM 1495 C C . SER B 1 35 ? 23.062 -5.383 -7.375 1 97.88 35 SER B C 1
ATOM 1497 O O . SER B 1 35 ? 23.438 -6.543 -7.52 1 97.88 35 SER B O 1
ATOM 1499 N N . ASN B 1 36 ? 23.109 -4.758 -6.266 1 97.69 36 ASN B N 1
ATOM 1500 C CA . ASN B 1 36 ? 23.438 -5.453 -5.027 1 97.69 36 ASN B CA 1
ATOM 1501 C C . ASN B 1 36 ? 22.938 -4.68 -3.805 1 97.69 36 ASN B C 1
ATOM 1503 O O . ASN B 1 36 ? 22.5 -3.533 -3.922 1 97.69 36 ASN B O 1
ATOM 1507 N N . GLY B 1 37 ? 22.953 -5.305 -2.635 1 97.88 37 GLY B N 1
ATOM 1508 C CA . GLY B 1 37 ? 22.438 -4.723 -1.408 1 97.88 37 GLY B CA 1
ATOM 1509 C C . GLY B 1 37 ? 23.188 -3.479 -0.975 1 97.88 37 GLY B C 1
ATOM 1510 O O . GLY B 1 37 ? 22.578 -2.516 -0.501 1 97.88 37 GLY B O 1
ATOM 1511 N N . ASP B 1 38 ? 24.516 -3.516 -1.159 1 97.44 38 ASP B N 1
ATOM 1512 C CA . ASP B 1 38 ? 25.328 -2.381 -0.753 1 97.44 38 ASP B CA 1
ATOM 1513 C C . ASP B 1 38 ? 24.984 -1.134 -1.564 1 97.44 38 ASP B C 1
ATOM 1515 O O . ASP B 1 38 ? 24.828 -0.047 -1.006 1 97.44 38 ASP B O 1
ATOM 1519 N N . ASP B 1 39 ? 24.875 -1.332 -2.814 1 97.81 39 ASP B N 1
ATOM 1520 C CA . ASP B 1 39 ? 24.5 -0.222 -3.688 1 97.81 39 ASP B CA 1
ATOM 1521 C C . ASP B 1 39 ? 23.094 0.283 -3.375 1 97.81 39 ASP B C 1
ATOM 1523 O O . ASP B 1 39 ? 22.844 1.489 -3.41 1 97.81 39 ASP B O 1
ATOM 1527 N N . ALA B 1 40 ? 22.219 -0.618 -3.092 1 98.62 40 ALA B N 1
ATOM 1528 C CA . ALA B 1 40 ? 20.859 -0.243 -2.707 1 98.62 40 ALA B CA 1
ATOM 1529 C C . ALA B 1 40 ? 20.859 0.648 -1.469 1 98.62 40 ALA B C 1
ATOM 1531 O O . ALA B 1 40 ? 20.203 1.688 -1.44 1 98.62 40 ALA B O 1
ATOM 1532 N N . LEU B 1 41 ? 21.641 0.271 -0.46 1 98 41 LEU B N 1
ATOM 1533 C CA . LEU B 1 41 ? 21.703 1.026 0.787 1 98 41 LEU B CA 1
ATOM 1534 C C . LEU B 1 41 ? 22.297 2.414 0.55 1 98 41 LEU B C 1
ATOM 1536 O O . LEU B 1 41 ? 21.844 3.393 1.153 1 98 41 LEU B O 1
ATOM 1540 N N . ARG B 1 42 ? 23.266 2.445 -0.368 1 97.75 42 ARG B N 1
ATOM 1541 C CA . ARG B 1 42 ? 23.859 3.738 -0.703 1 97.75 42 ARG B CA 1
ATOM 1542 C C . ARG B 1 42 ? 22.828 4.676 -1.305 1 97.75 42 ARG B C 1
ATOM 1544 O O . ARG B 1 42 ? 22.734 5.844 -0.918 1 97.75 42 ARG B O 1
ATOM 1551 N N . VAL B 1 43 ? 22.016 4.172 -2.211 1 97.81 43 VAL B N 1
ATOM 1552 C CA . VAL B 1 43 ? 20.969 4.965 -2.863 1 97.81 43 VAL B CA 1
ATOM 1553 C C . VAL B 1 43 ? 19.938 5.402 -1.834 1 97.81 43 VAL B C 1
ATOM 1555 O O . VAL B 1 43 ? 19.516 6.562 -1.82 1 97.81 43 VAL B O 1
ATOM 1558 N N . ILE B 1 44 ? 19.516 4.551 -0.916 1 97.94 44 ILE B N 1
ATOM 1559 C CA . ILE B 1 44 ? 18.5 4.801 0.088 1 97.94 44 ILE B CA 1
ATOM 1560 C C . ILE B 1 44 ? 18.953 5.902 1.038 1 97.94 44 ILE B C 1
ATOM 1562 O O . ILE B 1 44 ? 18.188 6.812 1.358 1 97.94 44 ILE B O 1
ATOM 1566 N N . LEU B 1 45 ? 20.203 5.805 1.399 1 95.44 45 LEU B N 1
ATOM 1567 C CA . LEU B 1 45 ? 20.734 6.73 2.393 1 95.44 45 LEU B CA 1
ATOM 1568 C C . LEU B 1 45 ? 20.938 8.117 1.79 1 95.44 45 LEU B C 1
ATOM 1570 O O . LEU B 1 45 ? 21 9.109 2.516 1 95.44 45 LEU B O 1
ATOM 1574 N N . ARG B 1 46 ? 21.125 8.164 0.44 1 93.75 46 ARG B N 1
ATOM 1575 C CA . ARG B 1 46 ? 21.234 9.453 -0.232 1 93.75 46 ARG B CA 1
ATOM 1576 C C . ARG B 1 46 ? 19.906 10.195 -0.22 1 93.75 46 ARG B C 1
ATOM 1578 O O . ARG B 1 46 ? 19.859 11.414 -0.392 1 93.75 46 ARG B O 1
ATOM 1585 N N . GLY B 1 47 ? 18.859 9.398 -0.11 1 90.56 47 GLY B N 1
ATOM 1586 C CA . GLY B 1 47 ? 17.547 9.984 0.061 1 90.56 47 GLY B CA 1
ATOM 1587 C C . GLY B 1 47 ? 16.719 9.977 -1.209 1 90.56 47 GLY B C 1
ATOM 1588 O O . GLY B 1 47 ? 17.094 9.344 -2.197 1 90.56 47 GLY B O 1
ATOM 1589 N N . ASN B 1 48 ? 15.438 10.461 -1.114 1 94.06 48 ASN B N 1
ATOM 1590 C CA . ASN B 1 48 ? 14.484 10.703 -2.193 1 94.06 48 ASN B CA 1
ATOM 1591 C C . ASN B 1 48 ? 13.953 9.406 -2.779 1 94.06 48 ASN B C 1
ATOM 1593 O O . ASN B 1 48 ? 13.617 9.344 -3.965 1 94.06 48 ASN B O 1
ATOM 1597 N N . VAL B 1 49 ? 14.047 8.344 -1.997 1 98.19 49 VAL B N 1
ATOM 1598 C CA . VAL B 1 49 ? 13.438 7.09 -2.428 1 98.19 49 VAL B CA 1
ATOM 1599 C C . VAL B 1 49 ? 12.016 6.984 -1.872 1 98.19 49 VAL B C 1
ATOM 1601 O O . VAL B 1 49 ? 11.797 7.168 -0.672 1 98.19 49 VAL B O 1
ATOM 1604 N N . GLY B 1 50 ? 11.086 6.664 -2.748 1 98.25 50 GLY B N 1
ATOM 1605 C CA . GLY B 1 50 ? 9.695 6.625 -2.33 1 98.25 50 GLY B CA 1
ATOM 1606 C C . GLY B 1 50 ? 9.094 5.234 -2.387 1 98.25 50 GLY B C 1
ATOM 1607 O O . GLY B 1 50 ? 7.988 5.008 -1.89 1 98.25 50 GLY B O 1
ATOM 1608 N N . LEU B 1 51 ? 9.812 4.32 -3.02 1 98.75 51 LEU B N 1
ATOM 1609 C CA . LEU B 1 51 ? 9.438 2.914 -3.125 1 98.75 51 LEU B CA 1
ATOM 1610 C C . LEU B 1 51 ? 10.656 2.053 -3.443 1 98.75 51 LEU B C 1
ATOM 1612 O O . LEU B 1 51 ? 11.492 2.43 -4.27 1 98.75 51 LEU B O 1
ATOM 1616 N N . ILE B 1 52 ? 10.734 0.952 -2.783 1 98.88 52 ILE B N 1
ATOM 1617 C CA . ILE B 1 52 ? 11.812 0.008 -3.061 1 98.88 52 ILE B CA 1
ATOM 1618 C C . ILE B 1 52 ? 11.227 -1.322 -3.527 1 98.88 52 ILE B C 1
ATOM 1620 O O . ILE B 1 52 ? 10.414 -1.927 -2.828 1 98.88 52 ILE B O 1
ATOM 1624 N N . LEU B 1 53 ? 11.547 -1.751 -4.699 1 98.81 53 LEU B N 1
ATOM 1625 C CA . LEU B 1 53 ? 11.359 -3.119 -5.168 1 98.81 53 LEU B CA 1
ATOM 1626 C C . LEU B 1 53 ? 12.641 -3.928 -5.012 1 98.81 53 LEU B C 1
ATOM 1628 O O . LEU B 1 53 ? 13.648 -3.631 -5.652 1 98.81 53 LEU B O 1
ATOM 1632 N N . LEU B 1 54 ? 12.562 -4.961 -4.211 1 98.62 54 LEU B N 1
ATOM 1633 C CA . LEU B 1 54 ? 13.789 -5.52 -3.658 1 98.62 54 LEU B CA 1
ATOM 1634 C C . LEU B 1 54 ? 13.82 -7.035 -3.828 1 98.62 54 LEU B C 1
ATOM 1636 O O . LEU B 1 54 ? 12.984 -7.746 -3.273 1 98.62 54 LEU B O 1
ATOM 1640 N N . ASP B 1 55 ? 14.797 -7.508 -4.535 1 97.12 55 ASP B N 1
ATOM 1641 C CA . ASP B 1 55 ? 15.023 -8.945 -4.625 1 97.12 55 ASP B CA 1
ATOM 1642 C C . ASP B 1 55 ? 15.422 -9.523 -3.27 1 97.12 55 ASP B C 1
ATOM 1644 O O . ASP B 1 55 ? 16.281 -8.969 -2.582 1 97.12 55 ASP B O 1
ATOM 1648 N N . VAL B 1 56 ? 14.898 -10.633 -2.91 1 95.19 56 VAL B N 1
ATOM 1649 C CA . VAL B 1 56 ? 15.172 -11.258 -1.62 1 95.19 56 VAL B CA 1
ATOM 1650 C C . VAL B 1 56 ? 16.562 -11.883 -1.635 1 95.19 56 VAL B C 1
ATOM 1652 O O . VAL B 1 56 ? 17.344 -11.719 -0.689 1 95.19 56 VAL B O 1
ATOM 1655 N N . ARG B 1 57 ? 16.844 -12.609 -2.699 1 92.94 57 ARG B N 1
ATOM 1656 C CA . ARG B 1 57 ? 18.094 -13.352 -2.77 1 92.94 57 ARG B CA 1
ATOM 1657 C C . ARG B 1 57 ? 19.125 -12.617 -3.623 1 92.94 57 ARG B C 1
ATOM 1659 O O . ARG B 1 57 ? 18.922 -12.414 -4.82 1 92.94 57 ARG B O 1
ATOM 1666 N N . MET B 1 58 ? 20.156 -12.172 -3.055 1 94.19 58 MET B N 1
ATOM 1667 C CA . MET B 1 58 ? 21.312 -11.539 -3.703 1 94.19 58 MET B CA 1
ATOM 1668 C C . MET B 1 58 ? 22.609 -11.953 -3.023 1 94.19 58 MET B C 1
ATOM 1670 O O . MET B 1 58 ? 22.625 -12.258 -1.831 1 94.19 58 MET B O 1
ATOM 1674 N N . PRO B 1 59 ? 23.719 -12.023 -3.777 1 95.06 59 PRO B N 1
ATOM 1675 C CA . PRO B 1 59 ? 25.016 -12.25 -3.133 1 95.06 59 PRO B CA 1
ATOM 1676 C C . PRO B 1 59 ? 25.406 -11.125 -2.178 1 95.06 59 PRO B C 1
ATOM 1678 O O . PRO B 1 59 ? 25.109 -9.961 -2.447 1 95.06 59 PRO B O 1
ATOM 1681 N N . GLY B 1 60 ? 26 -11.5 -1.052 1 95.19 60 GLY B N 1
ATOM 1682 C CA . GLY B 1 60 ? 26.391 -10.477 -0.095 1 95.19 60 GLY B CA 1
ATOM 1683 C C . GLY B 1 60 ? 25.266 -10.055 0.824 1 95.19 60 GLY B C 1
ATOM 1684 O O . GLY B 1 60 ? 24.625 -10.891 1.466 1 95.19 60 GLY B O 1
ATOM 1685 N N . VAL B 1 61 ? 24.984 -8.797 0.817 1 94.69 61 VAL B N 1
ATOM 1686 C CA . VAL B 1 61 ? 23.891 -8.242 1.6 1 94.69 61 VAL B CA 1
ATOM 1687 C C . VAL B 1 61 ? 22.547 -8.648 0.973 1 94.69 61 VAL B C 1
ATOM 1689 O O . VAL B 1 61 ? 22.25 -8.266 -0.158 1 94.69 61 VAL B O 1
ATOM 1692 N N . SER B 1 62 ? 21.766 -9.414 1.711 1 94.5 62 SER B N 1
ATOM 1693 C CA . SER B 1 62 ? 20.531 -9.953 1.177 1 94.5 62 SER B CA 1
ATOM 1694 C C . SER B 1 62 ? 19.422 -8.898 1.204 1 94.5 62 SER B C 1
ATOM 1696 O O . SER B 1 62 ? 19.547 -7.867 1.86 1 94.5 62 SER B O 1
ATOM 1698 N N . GLY B 1 63 ? 18.344 -9.203 0.487 1 96.69 63 GLY B N 1
ATOM 1699 C CA . GLY B 1 63 ? 17.188 -8.328 0.539 1 96.69 63 GLY B CA 1
ATOM 1700 C C . GLY B 1 63 ? 16.672 -8.109 1.946 1 96.69 63 GLY B C 1
ATOM 1701 O O . GLY B 1 63 ? 16.328 -6.984 2.32 1 96.69 63 GLY B O 1
ATOM 1702 N N . LEU B 1 64 ? 16.656 -9.133 2.771 1 96.06 64 LEU B N 1
ATOM 1703 C CA . LEU B 1 64 ? 16.156 -9.031 4.141 1 96.06 64 LEU B CA 1
ATOM 1704 C C . LEU B 1 64 ? 17.094 -8.18 4.996 1 96.06 64 LEU B C 1
ATOM 1706 O O . LEU B 1 64 ? 16.641 -7.457 5.883 1 96.06 64 LEU B O 1
ATOM 1710 N N . ASP B 1 65 ? 18.359 -8.25 4.711 1 97.31 65 ASP B N 1
ATOM 1711 C CA . ASP B 1 65 ? 19.328 -7.387 5.391 1 97.31 65 ASP B CA 1
ATOM 1712 C C . ASP B 1 65 ? 19.062 -5.918 5.074 1 97.31 65 ASP B C 1
ATOM 1714 O O . ASP B 1 65 ? 19.125 -5.062 5.961 1 97.31 65 ASP B O 1
ATOM 1718 N N . VAL B 1 66 ? 18.797 -5.668 3.82 1 98.31 66 VAL B N 1
ATOM 1719 C CA . VAL B 1 66 ? 18.484 -4.305 3.4 1 98.31 66 VAL B CA 1
ATOM 1720 C C . VAL B 1 66 ? 17.25 -3.805 4.148 1 98.31 66 VAL B C 1
ATOM 1722 O O . VAL B 1 66 ? 17.234 -2.691 4.676 1 98.31 66 VAL B O 1
ATOM 1725 N N . VAL B 1 67 ? 16.188 -4.625 4.246 1 98.44 67 VAL B N 1
ATOM 1726 C CA . VAL B 1 67 ? 14.953 -4.246 4.93 1 98.44 67 VAL B CA 1
ATOM 1727 C C . VAL B 1 67 ? 15.25 -3.926 6.391 1 98.44 67 VAL B C 1
ATOM 1729 O O . VAL B 1 67 ? 14.781 -2.916 6.922 1 98.44 67 VAL B O 1
ATOM 1732 N N . ARG B 1 68 ? 16.047 -4.766 7.051 1 97.88 68 ARG B N 1
ATOM 1733 C CA . ARG B 1 68 ? 16.375 -4.566 8.461 1 97.88 68 ARG B CA 1
ATOM 1734 C C . ARG B 1 68 ? 17.062 -3.221 8.672 1 97.88 68 ARG B C 1
ATOM 1736 O O . ARG B 1 68 ? 16.734 -2.502 9.625 1 97.88 68 ARG B O 1
ATOM 1743 N N . TYR B 1 69 ? 17.953 -2.914 7.789 1 97.44 69 TYR B N 1
ATOM 1744 C CA . TYR B 1 69 ? 18.672 -1.65 7.887 1 97.44 69 TYR B CA 1
ATOM 1745 C C . TYR B 1 69 ? 17.734 -0.468 7.691 1 97.44 69 TYR B C 1
ATOM 1747 O O . TYR B 1 69 ? 17.75 0.485 8.469 1 97.44 69 TYR B O 1
ATOM 1755 N N . VAL B 1 70 ? 16.891 -0.519 6.707 1 97.94 70 VAL B N 1
ATOM 1756 C CA . VAL B 1 70 ? 15.961 0.549 6.348 1 97.94 70 VAL B CA 1
ATOM 1757 C C . VAL B 1 70 ? 15.008 0.82 7.508 1 97.94 70 VAL B C 1
ATOM 1759 O O . VAL B 1 70 ? 14.695 1.976 7.809 1 97.94 70 VAL B O 1
ATOM 1762 N N . ARG B 1 71 ? 14.562 -0.24 8.219 1 97.69 71 ARG B N 1
ATOM 1763 C CA . ARG B 1 71 ? 13.562 -0.134 9.273 1 97.69 71 ARG B CA 1
ATOM 1764 C C . ARG B 1 71 ? 14.164 0.425 10.555 1 97.69 71 ARG B C 1
ATOM 1766 O O . ARG B 1 71 ? 13.445 0.903 11.438 1 97.69 71 ARG B O 1
ATOM 1773 N N . ARG B 1 72 ? 15.461 0.402 10.641 1 95.62 72 ARG B N 1
ATOM 1774 C CA . ARG B 1 72 ? 16.141 0.852 11.844 1 95.62 72 ARG B CA 1
ATOM 1775 C C . ARG B 1 72 ? 16.297 2.369 11.859 1 95.62 72 ARG B C 1
ATOM 1777 O O . ARG B 1 72 ? 16.469 2.973 12.922 1 95.62 72 ARG B O 1
ATOM 1784 N N . LEU B 1 73 ? 16.281 2.969 10.727 1 95.25 73 LEU B N 1
ATOM 1785 C CA . LEU B 1 73 ? 16.531 4.402 10.617 1 95.25 73 LEU B CA 1
ATOM 1786 C C . LEU B 1 73 ? 15.211 5.172 10.5 1 95.25 73 LEU B C 1
ATOM 1788 O O . LEU B 1 73 ? 14.367 4.844 9.656 1 95.25 73 LEU B O 1
ATOM 1792 N N . GLU B 1 74 ? 15.047 6.191 11.203 1 93.5 74 GLU B N 1
ATOM 1793 C CA . GLU B 1 74 ? 13.836 7.012 11.211 1 93.5 74 GLU B CA 1
ATOM 1794 C C . GLU B 1 74 ? 13.586 7.633 9.844 1 93.5 74 GLU B C 1
ATOM 1796 O O . GLU B 1 74 ? 12.438 7.723 9.398 1 93.5 74 GLU B O 1
ATOM 1801 N N . GLN B 1 75 ? 14.633 7.988 9.211 1 93 75 GLN B N 1
ATOM 1802 C CA . GLN B 1 75 ? 14.531 8.703 7.938 1 93 75 GLN B CA 1
ATOM 1803 C C . GLN B 1 75 ? 14.039 7.777 6.828 1 93 75 GLN B C 1
ATOM 1805 O O . GLN B 1 75 ? 13.531 8.242 5.805 1 93 75 GLN B O 1
ATOM 1810 N N . THR B 1 76 ? 14.211 6.418 7.023 1 97.06 76 THR B N 1
ATOM 1811 C CA . 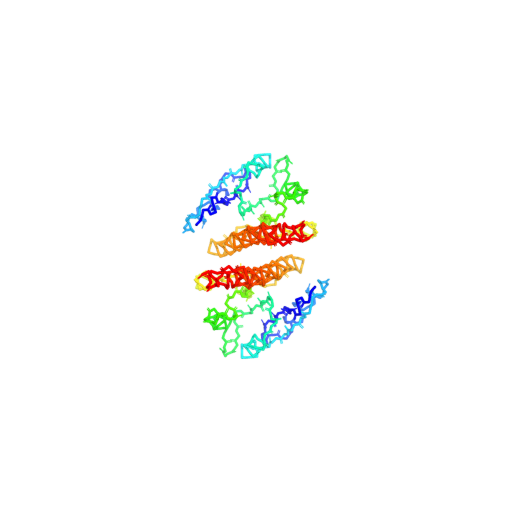THR B 1 76 ? 13.945 5.535 5.891 1 97.06 76 THR B CA 1
ATOM 1812 C C . THR B 1 76 ? 12.883 4.5 6.254 1 97.06 76 THR B C 1
ATOM 1814 O O . THR B 1 76 ? 12.344 3.822 5.375 1 97.06 76 THR B O 1
ATOM 1817 N N . ARG B 1 77 ? 12.484 4.355 7.5 1 96.62 77 ARG B N 1
ATOM 1818 C CA . ARG B 1 77 ? 11.688 3.238 7.996 1 96.62 77 ARG B CA 1
ATOM 1819 C C . ARG B 1 77 ? 10.297 3.236 7.371 1 96.62 77 ARG B C 1
ATOM 1821 O O . ARG B 1 77 ? 9.648 2.189 7.281 1 96.62 77 ARG B O 1
ATOM 1828 N N . ALA B 1 78 ? 9.883 4.422 6.91 1 96.38 78 ALA B N 1
ATOM 1829 C CA . ALA B 1 78 ? 8.516 4.516 6.406 1 96.38 78 ALA B CA 1
ATOM 1830 C C . ALA B 1 78 ? 8.445 4.152 4.926 1 96.38 78 ALA B C 1
ATOM 1832 O O . ALA B 1 78 ? 7.363 3.963 4.371 1 96.38 78 ALA B O 1
ATOM 1833 N N . ILE B 1 79 ? 9.586 4.062 4.246 1 98.31 79 ILE B N 1
ATOM 1834 C CA . ILE B 1 79 ? 9.609 3.793 2.811 1 98.31 79 ILE B CA 1
ATOM 1835 C C . ILE B 1 79 ? 8.961 2.438 2.531 1 98.31 79 ILE B C 1
ATOM 1837 O O . ILE B 1 79 ? 9.328 1.431 3.141 1 98.31 79 ILE B O 1
ATOM 1841 N N . PRO B 1 80 ? 7.957 2.385 1.668 1 98.81 80 PRO B N 1
ATOM 1842 C CA . PRO B 1 80 ? 7.383 1.082 1.321 1 98.81 80 PRO B CA 1
ATOM 1843 C C . PRO B 1 80 ? 8.367 0.185 0.574 1 98.81 80 PRO B C 1
ATOM 1845 O O . PRO B 1 80 ? 9.078 0.653 -0.316 1 98.81 80 PRO B O 1
ATOM 1848 N N . ILE B 1 81 ? 8.375 -1.075 0.946 1 98.88 81 ILE B N 1
ATOM 1849 C CA . ILE B 1 81 ? 9.25 -2.064 0.327 1 98.88 81 ILE B CA 1
ATOM 1850 C C . ILE B 1 81 ? 8.422 -3.248 -0.168 1 98.88 81 ILE B C 1
ATOM 1852 O O . ILE B 1 81 ? 7.598 -3.789 0.571 1 98.88 81 ILE B O 1
ATOM 1856 N N . VAL B 1 82 ? 8.555 -3.588 -1.376 1 98.62 82 VAL B N 1
ATOM 1857 C CA . VAL B 1 82 ? 8.031 -4.832 -1.926 1 98.62 82 VAL B CA 1
ATOM 1858 C C . VAL B 1 82 ? 9.172 -5.824 -2.143 1 98.62 82 VAL B C 1
ATOM 1860 O O . VAL B 1 82 ? 10.086 -5.566 -2.926 1 98.62 82 VAL B O 1
ATOM 1863 N N . LEU B 1 83 ? 9.094 -6.922 -1.436 1 97.5 83 LEU B N 1
ATOM 1864 C CA . LEU B 1 83 ? 10.055 -7.996 -1.654 1 97.5 83 LEU B CA 1
ATOM 1865 C C . LEU B 1 83 ? 9.672 -8.828 -2.869 1 97.5 83 LEU B C 1
ATOM 1867 O O . LEU B 1 83 ? 8.508 -9.211 -3.023 1 97.5 83 LEU B O 1
ATOM 1871 N N . LEU B 1 84 ? 10.617 -9 -3.697 1 95.81 84 LEU B N 1
ATOM 1872 C CA . LEU B 1 84 ? 10.43 -9.836 -4.879 1 95.81 84 LEU B CA 1
ATOM 1873 C C . LEU B 1 84 ? 11.219 -11.133 -4.762 1 95.81 84 LEU B C 1
ATOM 1875 O O . LEU B 1 84 ? 12.375 -11.125 -4.324 1 95.81 84 LEU B O 1
ATOM 1879 N N . THR B 1 85 ? 10.602 -12.211 -5.117 1 90.81 85 THR B N 1
ATOM 1880 C CA . THR B 1 85 ? 11.305 -13.484 -5.035 1 90.81 85 THR B CA 1
ATOM 1881 C C . THR B 1 85 ? 10.93 -14.383 -6.211 1 90.81 85 THR B C 1
ATOM 1883 O O . THR B 1 85 ? 9.7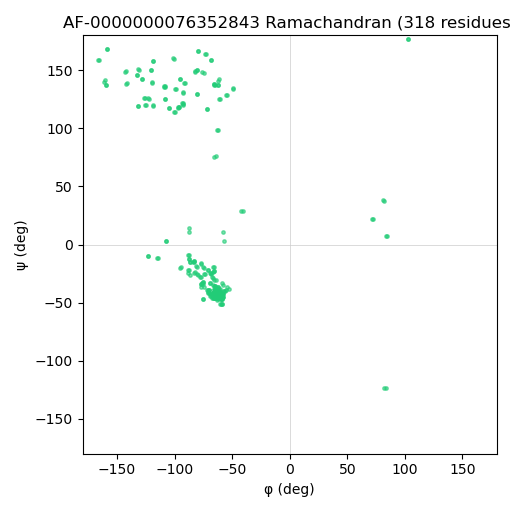89 -14.367 -6.668 1 90.81 85 THR B O 1
ATOM 1886 N N . GLY B 1 86 ? 11.875 -15.086 -6.812 1 84.12 86 GLY B N 1
ATOM 1887 C CA . GLY B 1 86 ? 11.648 -16.047 -7.883 1 84.12 86 GLY B CA 1
ATOM 1888 C C . GLY B 1 86 ? 11.328 -17.438 -7.371 1 84.12 86 GLY B C 1
ATOM 1889 O O . GLY B 1 86 ? 11.008 -18.328 -8.156 1 84.12 86 GLY B O 1
ATOM 1890 N N . PHE B 1 87 ? 11.57 -17.641 -6.195 1 76.88 87 PHE B N 1
ATOM 1891 C CA . PHE B 1 87 ? 11.328 -18.938 -5.582 1 76.88 87 PHE B CA 1
ATOM 1892 C C . PHE B 1 87 ? 10.031 -18.922 -4.777 1 76.88 87 PHE B C 1
ATOM 1894 O O . PHE B 1 87 ? 9.461 -17.859 -4.531 1 76.88 87 PHE B O 1
ATOM 1901 N N . ASP B 1 88 ? 9.562 -20.031 -4.543 1 74 88 ASP B N 1
ATOM 1902 C CA . ASP B 1 88 ? 8.383 -20.078 -3.689 1 74 88 ASP B CA 1
ATOM 1903 C C . ASP B 1 88 ? 8.586 -19.266 -2.414 1 74 88 ASP B C 1
ATOM 1905 O O . ASP B 1 88 ? 9.703 -19.172 -1.905 1 74 88 ASP B O 1
ATOM 1909 N N . VAL B 1 89 ? 7.562 -18.484 -2.127 1 74.25 89 VAL B N 1
ATOM 1910 C CA . VAL B 1 89 ? 7.598 -17.766 -0.859 1 74.25 89 VAL B CA 1
ATOM 1911 C C . VAL B 1 89 ? 7.617 -18.766 0.301 1 74.25 89 VAL B C 1
ATOM 1913 O O . VAL B 1 89 ? 6.574 -19.281 0.692 1 74.25 89 VAL B O 1
ATOM 1916 N N . SER B 1 90 ? 8.891 -18.953 0.764 1 81.81 90 SER B N 1
ATOM 1917 C CA . SER B 1 90 ? 9.008 -19.875 1.896 1 81.81 90 SER B CA 1
ATOM 1918 C C . SER B 1 90 ? 8.383 -19.281 3.152 1 81.81 90 SER B C 1
ATOM 1920 O O . SER B 1 90 ? 8.156 -18.062 3.23 1 81.81 90 SER B O 1
ATOM 1922 N N . ARG B 1 91 ? 8.062 -20.094 4.027 1 85.62 91 ARG B N 1
ATOM 1923 C CA . ARG B 1 91 ? 7.512 -19.656 5.305 1 85.62 91 ARG B CA 1
ATOM 1924 C C . ARG B 1 91 ? 8.469 -18.734 6.035 1 85.62 91 ARG B C 1
ATOM 1926 O O . ARG B 1 91 ? 8.047 -17.781 6.695 1 85.62 91 ARG B O 1
ATOM 1933 N N . GLU B 1 92 ? 9.703 -18.984 5.848 1 88.56 92 GLU B N 1
ATOM 1934 C CA . GLU B 1 92 ? 10.719 -18.172 6.512 1 88.56 92 GLU B CA 1
ATOM 1935 C C . GLU B 1 92 ? 10.734 -16.75 5.965 1 88.56 92 GLU B C 1
ATOM 1937 O O . GLU B 1 92 ? 10.789 -15.781 6.73 1 88.56 92 GLU B O 1
ATOM 1942 N N . ILE B 1 93 ? 10.641 -16.609 4.699 1 88.94 93 ILE B N 1
ATOM 1943 C CA . ILE B 1 93 ? 10.664 -15.297 4.055 1 88.94 93 ILE B CA 1
ATOM 1944 C C . ILE B 1 93 ? 9.391 -14.531 4.402 1 88.94 93 ILE B C 1
ATOM 1946 O O . ILE B 1 93 ? 9.445 -13.352 4.762 1 88.94 93 ILE B O 1
ATOM 1950 N N . SER B 1 94 ? 8.305 -15.234 4.332 1 91.62 94 SER B N 1
ATOM 1951 C CA . SER B 1 94 ? 7.027 -14.594 4.625 1 91.62 94 SER B CA 1
ATOM 1952 C C . SER B 1 94 ? 6.961 -14.133 6.082 1 91.62 94 SER B C 1
ATOM 1954 O O . SER B 1 94 ? 6.457 -13.047 6.375 1 91.62 94 SER B O 1
ATOM 1956 N N . ALA B 1 95 ? 7.492 -14.961 6.973 1 94.25 95 ALA B N 1
ATOM 1957 C CA . ALA B 1 95 ? 7.512 -14.609 8.391 1 94.25 95 ALA B CA 1
ATOM 1958 C C . ALA B 1 95 ? 8.398 -13.391 8.641 1 94.25 95 ALA B C 1
ATOM 1960 O O . ALA B 1 95 ? 8.023 -12.484 9.383 1 94.25 95 ALA B O 1
ATOM 1961 N N . ALA B 1 96 ? 9.562 -13.406 8.047 1 94.12 96 ALA B N 1
ATOM 1962 C CA . ALA B 1 96 ? 10.469 -12.273 8.195 1 94.12 96 ALA B CA 1
ATOM 1963 C C . ALA B 1 96 ? 9.859 -11 7.621 1 94.12 96 ALA B C 1
ATOM 1965 O O . ALA B 1 96 ? 9.93 -9.93 8.234 1 94.12 96 ALA B O 1
ATOM 1966 N N . ALA B 1 97 ? 9.258 -11.133 6.441 1 94.75 97 ALA B N 1
ATOM 1967 C CA . ALA B 1 97 ? 8.609 -10.008 5.781 1 94.75 97 ALA B CA 1
ATOM 1968 C C . ALA B 1 97 ? 7.516 -9.414 6.66 1 94.75 97 ALA B C 1
ATOM 1970 O O . ALA B 1 97 ? 7.43 -8.195 6.82 1 94.75 97 ALA B O 1
ATOM 1971 N N . PHE B 1 98 ? 6.754 -10.258 7.273 1 96.38 98 PHE B N 1
ATOM 1972 C CA . PHE B 1 98 ? 5.668 -9.836 8.148 1 96.38 98 PHE B CA 1
ATOM 1973 C C . PHE B 1 98 ? 6.215 -9.094 9.367 1 96.38 98 PHE B C 1
ATOM 1975 O O . PHE B 1 98 ? 5.75 -8.008 9.703 1 96.38 98 PHE B O 1
ATOM 1982 N N . ARG B 1 99 ? 7.223 -9.641 9.961 1 96.5 99 ARG B N 1
ATOM 1983 C CA . ARG B 1 99 ? 7.816 -9.07 11.172 1 96.5 99 ARG B CA 1
ATOM 1984 C C . ARG B 1 99 ? 8.438 -7.707 10.883 1 96.5 99 ARG B C 1
ATOM 1986 O O . ARG B 1 99 ? 8.328 -6.785 11.695 1 96.5 99 ARG B O 1
ATOM 1993 N N . LEU B 1 100 ? 9.055 -7.594 9.719 1 96.94 100 LEU B N 1
ATOM 1994 C CA . LEU B 1 100 ? 9.789 -6.383 9.375 1 96.94 100 LEU B CA 1
ATOM 1995 C C . LEU B 1 100 ? 8.859 -5.312 8.82 1 96.94 100 LEU B C 1
ATOM 1997 O O . LEU B 1 100 ? 9.258 -4.164 8.633 1 96.94 100 LEU B O 1
ATOM 2001 N N . GLY B 1 101 ? 7.656 -5.68 8.453 1 97.25 101 GLY B N 1
ATOM 2002 C CA . GLY B 1 101 ? 6.641 -4.703 8.078 1 97.25 101 GLY B CA 1
ATOM 2003 C C . GLY B 1 101 ? 6.789 -4.215 6.648 1 97.25 101 GLY B C 1
ATOM 2004 O O . GLY B 1 101 ? 6.629 -3.021 6.379 1 97.25 101 GLY B O 1
ATOM 2005 N N . VAL B 1 102 ? 7.148 -5.113 5.742 1 98.25 102 VAL B N 1
ATOM 2006 C CA . VAL B 1 102 ? 7.211 -4.711 4.34 1 98.25 102 VAL B CA 1
ATOM 2007 C C . VAL B 1 102 ? 5.801 -4.551 3.781 1 98.25 102 VAL B C 1
ATOM 2009 O O . VAL B 1 102 ? 4.832 -5.016 4.387 1 98.25 102 VAL B O 1
ATOM 2012 N N . ALA B 1 103 ? 5.707 -3.902 2.678 1 98.5 103 ALA B N 1
ATOM 2013 C CA . ALA B 1 103 ? 4.398 -3.604 2.098 1 98.5 103 ALA B CA 1
ATOM 2014 C C . ALA B 1 103 ? 3.809 -4.832 1.414 1 98.5 103 ALA B C 1
ATOM 2016 O O . ALA B 1 103 ? 2.588 -4.996 1.365 1 98.5 103 ALA B O 1
ATOM 2017 N N . ASP B 1 104 ? 4.707 -5.625 0.844 1 97.62 104 ASP B N 1
ATOM 2018 C CA . ASP B 1 104 ? 4.238 -6.797 0.107 1 97.62 104 ASP B CA 1
ATOM 2019 C C . ASP B 1 104 ? 5.391 -7.758 -0.183 1 97.62 104 ASP B C 1
ATOM 2021 O O . ASP B 1 104 ? 6.559 -7.379 -0.096 1 97.62 104 ASP B O 1
ATOM 2025 N N . VAL B 1 105 ? 4.977 -8.992 -0.431 1 95.69 105 VAL B N 1
ATOM 2026 C CA . VAL B 1 105 ? 5.855 -10.016 -0.986 1 95.69 105 VAL B CA 1
ATOM 2027 C C . VAL B 1 105 ? 5.266 -10.562 -2.283 1 95.69 105 VAL B C 1
ATOM 2029 O O . VAL B 1 105 ? 4.125 -11.031 -2.305 1 95.69 105 VAL B O 1
ATOM 2032 N N . ALA B 1 106 ? 6.066 -10.516 -3.334 1 92.56 106 ALA B N 1
ATOM 2033 C CA . ALA B 1 106 ? 5.52 -10.906 -4.633 1 92.56 106 ALA B CA 1
ATOM 2034 C C . ALA B 1 106 ? 6.445 -11.883 -5.34 1 92.56 106 ALA B C 1
ATOM 2036 O O . ALA B 1 106 ? 7.672 -11.805 -5.203 1 92.56 106 ALA B O 1
ATOM 2037 N N . LEU B 1 107 ? 5.828 -12.695 -6.133 1 90.19 107 LEU B N 1
ATOM 2038 C CA . LEU B 1 107 ? 6.57 -13.695 -6.898 1 90.19 107 LEU B CA 1
ATOM 2039 C C . LEU B 1 107 ? 6.961 -13.148 -8.266 1 90.19 107 LEU B C 1
ATOM 2041 O O . LEU B 1 107 ? 6.168 -12.469 -8.922 1 90.19 107 LEU B O 1
ATOM 2045 N N . LYS B 1 108 ? 8.211 -13.453 -8.703 1 90.69 108 LYS B N 1
ATOM 2046 C CA . LYS B 1 108 ? 8.664 -13.195 -10.062 1 90.69 108 LYS B CA 1
ATOM 2047 C C . LYS B 1 108 ? 8.508 -14.438 -10.938 1 90.69 108 LYS B C 1
ATOM 2049 O O . LYS B 1 108 ? 8.719 -15.562 -10.477 1 90.69 108 LYS B O 1
ATOM 2054 N N . PRO B 1 109 ? 8.141 -14.281 -12.148 1 90.75 109 PRO B N 1
ATOM 2055 C CA . PRO B 1 109 ? 7.852 -13.023 -12.852 1 90.75 109 PRO B CA 1
ATOM 2056 C C . PRO B 1 109 ? 6.504 -12.43 -12.461 1 90.75 109 PRO B C 1
ATOM 2058 O O . PRO B 1 109 ? 5.555 -13.172 -12.172 1 90.75 109 PRO B O 1
ATOM 2061 N N . ILE B 1 110 ? 6.441 -11.125 -12.484 1 89.25 110 ILE B N 1
ATOM 2062 C CA . ILE B 1 110 ? 5.211 -10.414 -12.156 1 89.25 110 ILE B CA 1
ATOM 2063 C C . ILE B 1 110 ? 4.605 -9.812 -13.422 1 89.25 110 ILE B C 1
ATOM 2065 O O . ILE B 1 110 ? 5.328 -9.273 -14.266 1 89.25 110 ILE B O 1
ATOM 2069 N N . ASP B 1 111 ? 3.285 -9.969 -13.539 1 90.19 111 ASP B N 1
ATOM 2070 C CA . ASP B 1 111 ? 2.588 -9.305 -14.641 1 90.19 111 ASP B CA 1
ATOM 2071 C C . ASP B 1 111 ? 2.855 -7.801 -14.625 1 90.19 111 ASP B C 1
ATOM 2073 O O . ASP B 1 111 ? 2.697 -7.145 -13.594 1 90.19 111 ASP B O 1
ATOM 2077 N N . PRO B 1 112 ? 3.262 -7.254 -15.734 1 94.06 112 PRO B N 1
ATOM 2078 C CA . PRO B 1 112 ? 3.676 -5.852 -15.773 1 94.06 112 PRO B CA 1
ATOM 2079 C C . PRO B 1 112 ? 2.576 -4.898 -15.312 1 94.06 112 PRO B C 1
ATOM 2081 O O . PRO B 1 112 ? 2.857 -3.918 -14.617 1 94.06 112 PRO B O 1
ATOM 2084 N N . LEU B 1 113 ? 1.359 -5.141 -15.672 1 94.38 113 LEU B N 1
ATOM 2085 C CA . LEU B 1 113 ? 0.281 -4.238 -15.289 1 94.38 113 LEU B CA 1
ATOM 2086 C C . LEU B 1 113 ? -0.015 -4.352 -13.797 1 94.38 113 LEU B C 1
ATOM 2088 O O . LEU B 1 113 ? -0.306 -3.352 -13.141 1 94.38 113 LEU B O 1
ATOM 2092 N N . THR B 1 114 ? 0.028 -5.52 -13.258 1 93.19 114 THR B N 1
ATOM 2093 C CA . THR B 1 114 ? -0.131 -5.723 -11.828 1 93.19 114 THR B CA 1
ATOM 2094 C C . THR B 1 114 ? 0.981 -5.023 -11.055 1 93.19 114 THR B C 1
ATOM 2096 O O . THR B 1 114 ? 0.727 -4.391 -10.023 1 93.19 114 THR B O 1
ATOM 2099 N N . LEU B 1 115 ? 2.174 -5.16 -11.57 1 96.5 115 LEU B N 1
ATOM 2100 C CA . LEU B 1 115 ? 3.312 -4.48 -10.961 1 96.5 115 LEU B CA 1
ATOM 2101 C C . LEU B 1 115 ? 3.105 -2.969 -10.953 1 96.5 115 LEU B C 1
ATOM 2103 O O . LEU B 1 115 ? 3.361 -2.305 -9.945 1 96.5 115 LEU B O 1
ATOM 2107 N N . ARG B 1 116 ? 2.65 -2.443 -12.055 1 97.94 116 ARG B N 1
ATOM 2108 C CA . ARG B 1 116 ? 2.404 -1.008 -12.148 1 97.94 116 ARG B CA 1
ATOM 2109 C C . ARG B 1 116 ? 1.326 -0.571 -11.164 1 97.94 116 ARG B C 1
ATOM 2111 O O . ARG B 1 116 ? 1.436 0.49 -10.547 1 97.94 116 ARG B O 1
ATOM 2118 N N . THR B 1 117 ? 0.324 -1.348 -11.062 1 97.81 117 THR B N 1
ATOM 2119 C CA . THR B 1 117 ? -0.782 -1.041 -10.156 1 97.81 117 THR B CA 1
ATOM 2120 C C . THR B 1 117 ? -0.288 -0.912 -8.719 1 97.81 117 THR B C 1
ATOM 2122 O O . THR B 1 117 ? -0.534 0.102 -8.062 1 97.81 117 THR B O 1
ATOM 2125 N N . LYS B 1 118 ? 0.414 -1.853 -8.281 1 97.56 118 LYS B N 1
ATOM 2126 C CA . LYS B 1 118 ? 0.892 -1.874 -6.898 1 97.56 118 LYS B CA 1
ATOM 2127 C C . LYS B 1 118 ? 1.949 -0.798 -6.664 1 97.56 118 LYS B C 1
ATOM 2129 O O . LYS B 1 118 ? 1.922 -0.103 -5.648 1 97.56 118 LYS B O 1
ATOM 2134 N N . ALA B 1 119 ? 2.871 -0.652 -7.633 1 98.44 119 ALA B N 1
ATOM 2135 C CA . ALA B 1 119 ? 3.932 0.345 -7.508 1 98.44 119 ALA B CA 1
ATOM 2136 C C . ALA B 1 119 ? 3.354 1.756 -7.453 1 98.44 119 ALA B C 1
ATOM 2138 O O . ALA B 1 119 ? 3.762 2.568 -6.621 1 98.44 119 ALA B O 1
ATOM 2139 N N . ARG B 1 120 ? 2.453 2.031 -8.352 1 98.38 120 ARG B N 1
ATOM 2140 C CA . ARG B 1 120 ? 1.829 3.35 -8.375 1 98.38 120 ARG B CA 1
ATOM 2141 C C . ARG B 1 120 ? 1.129 3.648 -7.055 1 98.38 120 ARG B C 1
ATOM 2143 O O . ARG B 1 120 ? 1.312 4.723 -6.477 1 98.38 120 ARG B O 1
ATOM 2150 N N . TYR B 1 121 ? 0.373 2.689 -6.602 1 98.5 121 TYR B N 1
ATOM 2151 C CA . TYR B 1 121 ? -0.39 2.9 -5.379 1 98.5 121 TYR B CA 1
ATOM 2152 C C . TYR B 1 121 ? 0.535 3.201 -4.203 1 98.5 121 TYR B C 1
ATOM 2154 O O . TYR B 1 121 ? 0.328 4.176 -3.477 1 98.5 121 TYR B O 1
ATOM 2162 N N . LEU B 1 122 ? 1.533 2.352 -4.016 1 98.62 122 LEU B N 1
ATOM 2163 C CA . LEU B 1 122 ? 2.441 2.475 -2.879 1 98.62 122 LEU B CA 1
ATOM 2164 C C . LEU B 1 122 ? 3.246 3.768 -2.965 1 98.62 122 LEU B C 1
ATOM 2166 O O . LEU B 1 122 ? 3.402 4.473 -1.966 1 98.62 122 LEU B O 1
ATOM 2170 N N . PHE B 1 123 ? 3.699 4.109 -4.191 1 98.5 123 PHE B N 1
ATOM 2171 C CA . PHE B 1 123 ? 4.52 5.297 -4.406 1 98.5 123 PHE B CA 1
ATOM 2172 C C . PHE B 1 123 ? 3.721 6.566 -4.145 1 98.5 123 PHE B C 1
ATOM 2174 O O . PHE B 1 123 ? 4.176 7.453 -3.424 1 98.5 123 PHE B O 1
ATOM 2181 N N . GLU B 1 124 ? 2.543 6.633 -4.656 1 97.81 124 GLU B N 1
ATOM 2182 C CA . GLU B 1 124 ? 1.71 7.82 -4.5 1 97.81 124 GLU B CA 1
ATOM 2183 C C . GLU B 1 124 ? 1.225 7.969 -3.062 1 97.81 124 GLU B C 1
ATOM 2185 O O . GLU B 1 124 ? 1.159 9.086 -2.535 1 97.81 124 GLU B O 1
ATOM 2190 N N . THR B 1 125 ? 0.875 6.84 -2.455 1 97.69 125 THR B N 1
ATOM 2191 C CA . THR B 1 125 ? 0.419 6.883 -1.069 1 97.69 125 THR B CA 1
ATOM 2192 C C . THR B 1 125 ? 1.531 7.379 -0.149 1 97.69 125 THR B C 1
ATOM 2194 O O . THR B 1 125 ? 1.287 8.18 0.754 1 97.69 125 THR B O 1
ATOM 2197 N N . TYR B 1 126 ? 2.748 6.891 -0.406 1 97.75 126 TYR B N 1
ATOM 2198 C CA . TYR B 1 126 ? 3.895 7.359 0.364 1 97.75 126 TYR B CA 1
ATOM 2199 C C . TYR B 1 126 ? 4.094 8.859 0.19 1 97.75 126 TYR B C 1
ATOM 2201 O O . TYR B 1 126 ? 4.328 9.578 1.164 1 97.75 126 TYR B O 1
ATOM 2209 N N . GLY B 1 127 ? 3.99 9.305 -1.036 1 96.88 127 GLY B N 1
ATOM 2210 C CA . GLY B 1 127 ? 4.09 10.734 -1.299 1 96.88 127 GLY B CA 1
ATOM 2211 C C . GLY B 1 127 ? 3.045 11.547 -0.562 1 96.88 127 GLY B C 1
ATOM 2212 O O . GLY B 1 127 ? 3.348 12.617 -0.029 1 96.88 127 GLY B O 1
ATOM 2213 N N . GLN B 1 128 ? 1.836 11.055 -0.559 1 96.88 128 GLN B N 1
ATOM 2214 C CA . GLN B 1 128 ? 0.757 11.742 0.149 1 96.88 128 GLN B CA 1
ATOM 2215 C C . GLN B 1 128 ? 1.037 11.805 1.647 1 96.88 128 GLN B C 1
ATOM 2217 O O . GLN B 1 128 ? 0.817 12.836 2.279 1 96.88 128 GLN B O 1
ATOM 2222 N N . LEU B 1 129 ? 1.527 10.703 2.207 1 96.75 129 LEU B N 1
ATOM 2223 C CA . LEU B 1 129 ? 1.858 10.648 3.627 1 96.75 129 LEU B CA 1
ATOM 2224 C C . LEU B 1 129 ? 2.92 11.688 3.979 1 96.75 129 LEU B C 1
ATOM 2226 O O . LEU B 1 129 ? 2.77 12.43 4.949 1 96.75 129 LEU B O 1
ATOM 2230 N N . ARG B 1 130 ? 3.924 11.758 3.174 1 95.75 130 ARG B N 1
ATOM 2231 C CA . ARG B 1 130 ? 5.023 12.688 3.422 1 95.75 130 ARG B CA 1
ATOM 2232 C C . ARG B 1 130 ? 4.555 14.133 3.299 1 95.75 130 ARG B C 1
ATOM 2234 O O . ARG B 1 130 ? 4.941 14.984 4.098 1 95.75 130 ARG B O 1
ATOM 2241 N N . SER B 1 131 ? 3.754 14.336 2.287 1 96.38 131 SER B N 1
ATOM 2242 C CA . SER B 1 131 ? 3.215 15.68 2.096 1 96.38 131 SER B CA 1
ATOM 2243 C C . SER B 1 131 ? 2.359 16.109 3.283 1 96.38 131 SER B C 1
ATOM 2245 O O . SER B 1 131 ? 2.482 17.234 3.771 1 96.38 131 SER B O 1
ATOM 2247 N N . LEU B 1 132 ? 1.52 15.25 3.734 1 96.81 132 LEU B N 1
ATOM 2248 C CA . LEU B 1 132 ? 0.647 15.547 4.863 1 96.81 132 LEU B CA 1
ATOM 2249 C C . LEU B 1 132 ? 1.461 15.758 6.137 1 96.81 132 LEU B C 1
ATOM 2251 O O . LEU B 1 132 ? 1.132 16.625 6.949 1 96.81 132 LEU B O 1
ATOM 2255 N N . GLN B 1 133 ? 2.475 14.977 6.32 1 96.56 133 GLN B N 1
ATOM 2256 C CA . GLN B 1 133 ? 3.359 15.125 7.473 1 96.56 133 GLN B CA 1
ATOM 2257 C C . GLN B 1 133 ? 4.047 16.484 7.461 1 96.56 133 GLN B C 1
ATOM 2259 O O . GLN B 1 133 ? 4.117 17.156 8.492 1 96.56 133 GLN B O 1
ATOM 2264 N N . ARG B 1 134 ? 4.547 16.859 6.336 1 95.94 134 ARG B N 1
ATOM 2265 C CA . ARG B 1 134 ? 5.191 18.156 6.203 1 95.94 134 ARG B CA 1
ATOM 2266 C C . ARG B 1 134 ? 4.207 19.297 6.473 1 95.94 134 ARG B C 1
ATOM 2268 O O . ARG B 1 134 ? 4.539 20.266 7.152 1 95.94 134 ARG B O 1
ATOM 2275 N N . GLU B 1 135 ? 3.088 19.125 5.898 1 96.88 135 GLU B N 1
ATOM 2276 C CA . GLU B 1 135 ? 2.057 20.141 6.121 1 96.88 135 GLU B CA 1
ATOM 2277 C C . GLU B 1 135 ? 1.717 20.266 7.605 1 96.88 135 GLU B C 1
ATOM 2279 O O . GLU B 1 135 ? 1.548 21.359 8.125 1 96.88 135 GLU B O 1
ATOM 2284 N N . ASN B 1 136 ? 1.575 19.156 8.219 1 96.94 136 ASN B N 1
ATOM 2285 C CA . ASN B 1 136 ? 1.318 19.141 9.656 1 96.94 136 ASN B CA 1
ATOM 2286 C C . ASN B 1 136 ? 2.42 19.859 10.43 1 96.94 136 ASN B C 1
ATOM 2288 O O . ASN B 1 136 ? 2.135 20.641 11.336 1 96.94 136 ASN B O 1
ATOM 2292 N N . GLU B 1 137 ? 3.607 19.562 10.062 1 96.38 137 GLU B N 1
ATOM 2293 C CA . GLU B 1 137 ? 4.746 20.203 10.711 1 96.38 137 GLU B CA 1
ATOM 2294 C C . GLU B 1 137 ? 4.723 21.703 10.492 1 96.38 137 GLU B C 1
ATOM 2296 O O . GLU B 1 137 ? 4.977 22.484 11.422 1 96.38 137 GLU B O 1
ATOM 2301 N N . ASP B 1 138 ? 4.445 22.094 9.289 1 96.5 138 ASP B N 1
ATOM 2302 C CA . ASP B 1 138 ? 4.371 23.516 8.953 1 96.5 138 ASP B CA 1
ATOM 2303 C C . ASP B 1 138 ? 3.262 24.203 9.742 1 96.5 138 ASP B C 1
ATOM 2305 O O . ASP B 1 138 ? 3.459 25.312 10.266 1 96.5 138 ASP B O 1
ATOM 2309 N N . LEU B 1 139 ? 2.131 23.625 9.844 1 95.5 139 LEU B N 1
ATOM 2310 C CA . LEU B 1 139 ? 0.992 24.188 10.555 1 95.5 139 LEU B CA 1
ATOM 2311 C C . LEU B 1 139 ? 1.287 24.297 12.047 1 95.5 139 LEU B C 1
ATOM 2313 O O . LEU B 1 139 ? 0.948 25.297 12.68 1 95.5 139 LEU B O 1
ATOM 2317 N N . ARG B 1 140 ? 1.9 23.312 12.617 1 94.75 140 ARG B N 1
ATOM 2318 C CA . ARG B 1 140 ? 2.275 23.344 14.023 1 94.75 140 ARG B CA 1
ATOM 2319 C C . ARG B 1 140 ? 3.258 24.469 14.312 1 94.75 140 ARG B C 1
ATOM 2321 O O . ARG B 1 140 ? 3.162 25.141 15.344 1 94.75 140 ARG B O 1
ATOM 2328 N N . ALA B 1 141 ? 4.164 24.641 13.414 1 94.69 141 ALA B N 1
ATOM 2329 C CA . ALA B 1 141 ? 5.133 25.719 13.555 1 94.69 141 ALA B CA 1
ATOM 2330 C C . ALA B 1 141 ? 4.441 27.078 13.5 1 94.69 141 ALA B C 1
ATOM 2332 O O . ALA B 1 141 ? 4.797 28 14.258 1 94.69 141 ALA B O 1
ATOM 2333 N N . GLN B 1 142 ? 3.545 27.25 12.648 1 92.19 142 GLN B N 1
ATOM 2334 C CA . GLN B 1 142 ? 2.799 28.5 12.523 1 92.19 142 GLN B CA 1
ATOM 2335 C C . GLN B 1 142 ? 2 28.797 13.789 1 92.19 142 GLN B C 1
ATOM 2337 O O . GLN B 1 142 ? 1.94 29.938 14.234 1 92.19 142 GLN B O 1
ATOM 2342 N N . LEU B 1 143 ? 1.383 27.844 14.344 1 90.19 143 LEU B N 1
ATOM 2343 C CA . LEU B 1 143 ? 0.601 27.984 15.562 1 90.19 143 LEU B CA 1
ATOM 2344 C C . LEU B 1 143 ? 1.494 28.375 16.734 1 90.19 143 LEU B C 1
ATOM 2346 O O . LEU B 1 143 ? 1.115 29.203 17.562 1 90.19 143 LEU B O 1
ATOM 2350 N N . LYS B 1 144 ? 2.594 27.797 16.812 1 88.44 144 LYS B N 1
ATOM 2351 C CA . LYS B 1 144 ? 3.535 28.109 17.875 1 88.44 144 LYS B CA 1
ATOM 2352 C C . LYS B 1 144 ? 4.035 29.547 17.766 1 88.44 144 LYS B C 1
ATOM 2354 O O . LYS B 1 144 ? 4.168 30.25 18.781 1 88.44 144 LYS B O 1
ATOM 2359 N N . SER B 1 145 ? 4.297 30.031 16.609 1 84.62 145 SER B N 1
ATOM 2360 C CA . SER B 1 145 ? 4.773 31.391 16.375 1 84.62 145 SER B CA 1
ATOM 2361 C C . SER B 1 145 ? 3.672 32.406 16.641 1 84.62 145 SER B C 1
ATOM 2363 O O . SER B 1 145 ? 3.939 33.5 17.141 1 84.62 145 SER B O 1
ATOM 2365 N N . GLY B 1 146 ? 2.434 32.094 16.188 1 70.81 146 GLY B N 1
ATOM 2366 C CA . GLY B 1 146 ? 1.312 33 16.453 1 70.81 146 GLY B CA 1
ATOM 2367 C C . GLY B 1 146 ? 0.984 33.125 17.922 1 70.81 146 GLY B C 1
ATOM 2368 O O . GLY B 1 146 ? 0.624 34.219 18.391 1 70.81 146 GLY B O 1
ATOM 2369 N N . ILE B 1 147 ? 1.062 32.125 18.656 1 64.94 147 ILE B N 1
ATOM 2370 C CA . ILE B 1 147 ? 0.833 32.156 20.094 1 64.94 147 ILE B CA 1
ATOM 2371 C C . ILE B 1 147 ? 1.886 33.031 20.766 1 64.94 147 ILE B C 1
ATOM 2373 O O . ILE B 1 147 ? 1.567 33.812 21.672 1 64.94 147 ILE B O 1
ATOM 2377 N N . ILE B 1 148 ? 3.023 32.938 20.281 1 61.69 148 ILE B N 1
ATOM 2378 C CA . ILE B 1 148 ? 4.102 33.75 20.859 1 61.69 148 ILE B CA 1
ATOM 2379 C C . ILE B 1 148 ? 3.824 35.219 20.625 1 61.69 148 ILE B C 1
ATOM 2381 O O . ILE B 1 148 ? 4.008 36.031 21.531 1 61.69 148 ILE B O 1
ATOM 2385 N N . THR B 1 149 ? 3.281 35.594 19.562 1 56.5 149 THR B N 1
ATOM 2386 C CA . THR B 1 149 ? 3.029 37 19.266 1 56.5 149 THR B CA 1
ATOM 2387 C C . THR B 1 149 ? 1.845 37.5 20.078 1 56.5 149 THR B C 1
ATOM 2389 O O . THR B 1 149 ? 1.845 38.656 20.531 1 56.5 149 THR B O 1
ATOM 2392 N N . SER B 1 150 ? 0.918 36.688 20.344 1 56.41 150 SER B N 1
ATOM 2393 C CA . SER B 1 150 ? -0.242 37.156 21.109 1 56.41 150 SER B CA 1
ATOM 2394 C C . SER B 1 150 ? 0.093 37.312 22.594 1 56.41 150 SER B C 1
ATOM 2396 O O . SER B 1 150 ? -0.453 38.156 23.266 1 56.41 150 SER B O 1
ATOM 2398 N N . THR B 1 151 ? 0.905 36.531 23.109 1 52.59 151 THR B N 1
ATOM 2399 C CA . THR B 1 151 ? 1.26 36.594 24.516 1 52.59 151 THR B CA 1
ATOM 2400 C C . THR B 1 151 ? 2.184 37.781 24.781 1 52.59 151 THR B C 1
ATOM 2402 O O . THR B 1 151 ? 2.113 38.406 25.844 1 52.59 151 THR B O 1
ATOM 2405 N N . SER B 1 152 ? 3.07 38.094 23.891 1 52.66 152 SER B N 1
ATOM 2406 C CA . SER B 1 152 ? 3.98 39.219 24.109 1 52.66 152 SER B CA 1
ATOM 2407 C C . SER B 1 152 ? 3.236 40.531 24.078 1 52.66 152 SER B C 1
ATOM 2409 O O . SER B 1 152 ? 3.643 41.5 24.75 1 52.66 152 SER B O 1
ATOM 2411 N N . LEU B 1 153 ? 2.154 40.594 23.453 1 50.06 153 LEU B N 1
ATOM 2412 C CA . LEU B 1 153 ? 1.413 41.844 23.375 1 50.06 153 LEU B CA 1
ATOM 2413 C C . LEU B 1 153 ? 0.623 42.094 24.641 1 50.06 153 LEU B C 1
ATOM 2415 O O . LEU B 1 153 ? 0.42 43.25 25.047 1 50.06 153 LEU B O 1
ATOM 2419 N N . ASN B 1 154 ? 0.295 41.062 25.297 1 51.06 154 ASN B N 1
ATOM 2420 C CA . ASN B 1 154 ? -0.524 41.25 26.484 1 51.06 154 ASN B CA 1
ATOM 2421 C C . ASN B 1 154 ? 0.334 41.531 27.719 1 51.06 154 ASN B C 1
ATOM 2423 O O . ASN B 1 154 ? -0.129 42.156 28.672 1 51.06 154 ASN B O 1
ATOM 2427 N N . ASP B 1 155 ? 1.562 41.094 27.781 1 52.94 155 ASP B N 1
ATOM 2428 C CA . ASP B 1 155 ? 2.406 41.312 28.953 1 52.94 155 ASP B CA 1
ATOM 2429 C C . ASP B 1 155 ? 2.949 42.75 28.984 1 52.94 155 ASP B C 1
ATOM 2431 O O . ASP B 1 155 ? 3.172 43.312 30.062 1 52.94 155 ASP B O 1
ATOM 2435 N N . GLY B 1 156 ? 3.115 43.375 27.891 1 49.94 156 GLY B N 1
ATOM 2436 C CA . GLY B 1 156 ? 3.635 44.75 27.875 1 49.94 156 GLY B CA 1
ATOM 2437 C C . GLY B 1 156 ? 2.609 45.781 28.297 1 49.94 156 GLY B C 1
ATOM 2438 O O . GLY B 1 156 ? 2.945 46.938 28.5 1 49.94 156 GLY B O 1
ATOM 2439 N N . ALA B 1 157 ? 1.338 45.406 28.234 1 51.06 157 ALA B N 1
ATOM 2440 C CA . ALA B 1 157 ? 0.33 46.406 28.562 1 51.06 157 ALA B CA 1
ATOM 2441 C C . ALA B 1 157 ? 0.128 46.5 30.078 1 51.06 157 ALA B C 1
ATOM 2443 O O . ALA B 1 157 ? -0.504 47.438 30.562 1 51.06 157 ALA B O 1
ATOM 2444 N N . ARG B 1 158 ? 0.595 45.531 30.828 1 50.56 158 ARG B N 1
ATOM 2445 C CA . ARG B 1 158 ? 0.263 45.594 32.25 1 50.56 158 ARG B CA 1
ATOM 2446 C C . ARG B 1 158 ? 1.294 46.438 33 1 50.56 158 ARG B C 1
ATOM 2448 O O . ARG B 1 158 ? 1.053 46.844 34.156 1 50.56 158 ARG B O 1
ATOM 2455 N N . ASP B 1 159 ? 2.43 46.594 32.5 1 48.56 159 ASP B N 1
ATOM 2456 C CA . ASP B 1 159 ? 3.389 47.188 33.406 1 48.56 159 ASP B CA 1
ATOM 2457 C C . ASP B 1 159 ? 3.229 48.719 33.469 1 48.56 159 ASP B C 1
ATOM 2459 O O . ASP B 1 159 ? 3.904 49.375 34.219 1 48.56 159 ASP B O 1
ATOM 2463 N N . GLU B 1 160 ? 2.586 49.25 32.469 1 44.62 160 GLU B N 1
ATOM 2464 C CA . GLU B 1 160 ? 2.553 50.719 32.625 1 44.62 160 GLU B CA 1
ATOM 2465 C C . GLU B 1 160 ? 1.354 51.156 33.469 1 44.62 160 GLU B C 1
ATOM 2467 O O . GLU B 1 160 ? 1.145 52.344 33.656 1 44.62 160 GLU B O 1
ATOM 2472 N N . ALA B 1 161 ? 0.627 50.125 34.156 1 42.22 161 ALA B N 1
ATOM 2473 C CA . ALA B 1 161 ? -0.26 50.781 35.125 1 42.22 161 ALA B CA 1
ATOM 2474 C C . ALA B 1 161 ? 0.429 50.938 36.469 1 42.22 161 ALA B C 1
ATOM 2476 O O . ALA B 1 161 ? 1.253 50.125 36.875 1 42.22 161 ALA B O 1
#

Sequence (322 aa):
MLNNSVILVVDDHKDTLFALESALAPLGYPLVSASNGDDALRVILRGNVGLILLDVRMPGVSGLDVVRYVRRLEQTRAIPIVLLTGFDVSREISAAAFRLGVADVALKPIDPLTLRTKARYLFETYGQLRSLQRENEDLRAQLKSGIITSTSLNDGARDEAMLNNSVILVVDDHKDTLFALESALAPLGYPLVSASNGDDALRVILRGNVGLILLDVRMPGVSGLDVVRYVRRLEQTRAIPIVLLTGFDVSREISAAAFRLGVADVALKPIDPLTLRTKARYLFETYGQLRSLQRENEDLRAQLKSGIITSTSLNDGARDEA

Nearest PDB structures (foldseek):
  6rh1-assembly1_C  TM=9.435E-01  e=7.478E-11  Thermotoga maritima
  4h60-assembly1_A  TM=9.255E-01  e=6.514E-10  Vibrio cholerae O395
  1m5t-assembly1_A  TM=9.145E-01  e=2.817E-09  Caulobacter vibrioides
  3c3m-assembly1_A-2  TM=8.225E-01  e=1.804E-09  Methanoculleus marisnigri JR1
  3grc-assembly5_C  TM=9.014E-01  e=6.379E-08  Polaromonas sp. JS666

Organism: Streptomyces venezuelae (NCBI:txid54571)